Protein AF-A0A1S3YFC2-F1 (afdb_monomer_lite)

pLDDT: mean 72.38, std 19.63, range [38.94, 98.62]

Foldseek 3Di:
DDDDDPPPCPDPVVVVVVCVVCVPPDPPDPDDDDDDPPPPPPPDPPDDPPVVPDPPPPDDDDDDDDDDDPPPPPPDPPPPPPPPDPPPPPDDDDDDDDDDDDPPPPPCPPPPPDPVNVVVVVVVVVVVVVVVVVVVVVVVVVVVVVVVVVVVVVVVVVVVVVVVVVVVVVVVVVVVVVVVVVVVVVVVVVVVVVVVPDPVVVVPPDPDDDDDD

Radius of gyration: 45.12 Å; chains: 1; bounding box: 96×55×157 Å

Secondary structure (DSSP, 8-state):
-----------HHHHHHHHHH-TT-------------------PPP--GGGGS----TT-------------------------------------------------------HHHHHHHHHHHHHHHHHHHHHHHHHHHHHHHHHHHHHHHHHHHHHHHHHHHHHHHHHHHHHHHHHHHHHHHHHHHHHHHHHHS--GGGT----------

Sequence (213 aa):
MENMEMGDEVCPWLTRTWQSQFPHYVLLGPESGEEALRIKVKAKAPFSWYNMQRDDNPKSKNFKSTVTAPSGQSEEPVVVVTSAEPTSTSTATPPGPSTSADPEIPSSQAHPITAHLLSQALLSINNWMQTASSKLSILTTMKKILDTQKVLTDAVASHSQSLKELAREHKKLRMMQASKESVKVLRVDVDRLKEDQLPLDLLLDDPMPTAHP

Structure (mmCIF, N/CA/C/O backbone):
data_AF-A0A1S3YFC2-F1
#
_entry.id   AF-A0A1S3YFC2-F1
#
loop_
_atom_site.group_PDB
_atom_site.id
_atom_site.type_symbol
_atom_site.label_atom_id
_atom_site.label_alt_id
_atom_site.label_comp_id
_atom_site.label_asym_id
_atom_site.label_entity_id
_atom_site.label_seq_id
_atom_site.pdbx_PDB_ins_code
_atom_site.Cartn_x
_atom_site.Cartn_y
_atom_site.Cartn_z
_atom_site.occupancy
_atom_site.B_iso_or_equiv
_atom_site.auth_seq_id
_atom_site.auth_comp_id
_atom_site.auth_asym_id
_atom_site.auth_atom_id
_atom_site.pdbx_PDB_model_num
ATOM 1 N N . MET A 1 1 ? -22.774 14.755 -17.617 1.00 38.94 1 MET A N 1
ATOM 2 C CA . MET A 1 1 ? -21.753 14.788 -16.552 1.00 38.94 1 MET A CA 1
ATOM 3 C C . MET A 1 1 ? -22.258 15.778 -15.524 1.00 38.94 1 MET A C 1
ATOM 5 O O . MET A 1 1 ? -22.075 16.972 -15.703 1.00 38.94 1 MET A O 1
ATOM 9 N N . GLU A 1 2 ? -23.030 15.284 -14.561 1.00 49.75 2 GLU A N 1
ATOM 10 C CA . GLU A 1 2 ? -23.533 16.079 -13.439 1.00 49.75 2 GLU A CA 1
ATOM 11 C C . GLU A 1 2 ? -22.463 16.109 -12.348 1.00 49.75 2 GLU A C 1
ATOM 13 O O . GLU A 1 2 ? -21.896 15.073 -11.996 1.00 49.75 2 GLU A O 1
ATOM 18 N N . ASN A 1 3 ? -22.159 17.308 -11.861 1.00 49.09 3 ASN A N 1
ATOM 19 C CA . ASN A 1 3 ? -21.239 17.523 -10.757 1.00 49.09 3 ASN A CA 1
ATOM 20 C C . ASN A 1 3 ? -21.977 17.201 -9.456 1.00 49.09 3 ASN A C 1
ATOM 22 O O . ASN A 1 3 ? -22.974 17.839 -9.130 1.00 49.09 3 ASN A O 1
ATOM 26 N N . MET A 1 4 ? -21.494 16.193 -8.737 1.00 40.66 4 MET A N 1
ATOM 27 C CA . MET A 1 4 ? -22.044 15.775 -7.453 1.00 40.66 4 MET A CA 1
ATOM 28 C C . MET A 1 4 ? -21.344 16.588 -6.358 1.00 40.66 4 MET A C 1
ATOM 30 O O . MET A 1 4 ? -20.224 16.283 -5.951 1.00 40.66 4 MET A O 1
ATOM 34 N N . GLU A 1 5 ? -21.980 17.684 -5.959 1.00 61.94 5 GLU A N 1
ATOM 35 C CA . GLU A 1 5 ? -21.548 18.562 -4.873 1.00 61.94 5 GLU A CA 1
ATOM 36 C C . GLU A 1 5 ? -21.781 17.832 -3.537 1.00 61.94 5 GLU A C 1
ATOM 38 O O . GLU A 1 5 ? -22.920 17.624 -3.117 1.00 61.94 5 GLU A O 1
ATOM 43 N N . MET A 1 6 ? -20.709 17.350 -2.896 1.00 51.16 6 MET A N 1
ATOM 44 C CA . MET A 1 6 ? -20.784 16.808 -1.535 1.00 51.16 6 MET A CA 1
ATOM 45 C C . MET A 1 6 ? -20.906 17.981 -0.568 1.00 51.16 6 MET A C 1
ATOM 47 O O . MET A 1 6 ? -19.911 18.617 -0.232 1.00 51.16 6 MET A O 1
ATOM 51 N N . GLY A 1 7 ? -22.137 18.277 -0.156 1.00 54.44 7 GLY A N 1
ATOM 52 C CA . GLY A 1 7 ? -22.397 19.195 0.944 1.00 54.44 7 GLY A CA 1
ATOM 53 C C . GLY A 1 7 ? -21.767 18.681 2.238 1.00 54.44 7 GLY A C 1
ATOM 54 O O . GLY A 1 7 ? -21.879 17.498 2.565 1.00 54.44 7 GLY A O 1
ATOM 55 N N . ASP A 1 8 ? -21.128 19.591 2.970 1.00 49.75 8 ASP A N 1
ATOM 56 C CA . ASP A 1 8 ? -20.516 19.402 4.289 1.00 49.75 8 ASP A CA 1
ATOM 57 C C . ASP A 1 8 ? -21.565 19.142 5.396 1.00 49.75 8 ASP A C 1
ATOM 59 O O . ASP A 1 8 ? -21.582 19.792 6.443 1.00 49.75 8 ASP A O 1
ATOM 63 N N . GLU A 1 9 ? -22.465 18.176 5.203 1.00 52.31 9 GLU A N 1
ATOM 64 C CA . GLU A 1 9 ? -23.314 17.664 6.278 1.00 52.31 9 GLU A CA 1
ATOM 65 C C . GLU A 1 9 ? -22.503 16.706 7.153 1.00 52.31 9 GLU A C 1
ATOM 67 O O . GLU A 1 9 ? -22.578 15.476 7.073 1.00 52.31 9 GLU A O 1
ATOM 72 N N . VAL A 1 10 ? -21.711 17.295 8.047 1.00 54.25 10 VAL A N 1
ATOM 73 C CA . VAL A 1 10 ? -21.177 16.584 9.205 1.00 54.25 10 VAL A CA 1
ATOM 74 C C . VAL A 1 10 ? -22.365 16.084 10.028 1.00 54.25 10 VAL A C 1
ATOM 76 O O . VAL A 1 10 ? -23.076 16.852 10.673 1.00 54.25 10 VAL A O 1
ATOM 79 N N . CYS A 1 11 ? -22.582 14.771 9.977 1.00 56.75 11 CYS A N 1
ATOM 80 C CA . CYS A 1 11 ? -23.648 14.045 10.657 1.00 56.75 11 CYS A CA 1
ATOM 81 C C . CYS A 1 11 ? -23.840 14.503 12.124 1.00 56.75 11 CYS A C 1
ATOM 83 O O . CYS A 1 11 ? -22.986 14.212 12.967 1.00 56.75 11 CYS A O 1
ATOM 85 N N . PRO A 1 12 ? -24.984 15.119 12.487 1.00 62.59 12 PRO A N 1
ATOM 86 C CA . PRO A 1 12 ? -25.245 15.633 13.840 1.00 62.59 12 PRO A CA 1
ATOM 87 C C . PRO A 1 12 ? -25.220 14.577 14.958 1.00 62.59 12 PRO A C 1
ATOM 89 O O . PRO A 1 12 ? -25.156 14.906 16.142 1.00 62.59 12 PRO A O 1
ATOM 92 N N . TRP A 1 13 ? -25.282 13.288 14.612 1.00 62.81 13 TRP A N 1
ATOM 93 C CA . TRP A 1 13 ? -25.185 12.199 15.584 1.00 62.81 13 TRP A CA 1
ATOM 94 C C . TRP A 1 13 ? -23.735 11.893 16.004 1.00 62.81 13 TRP A C 1
ATOM 96 O O . TRP A 1 13 ? -23.524 11.386 17.106 1.00 62.81 13 TRP A O 1
ATOM 106 N N . LEU A 1 14 ? -22.739 12.246 15.182 1.00 53.59 14 LEU A N 1
ATOM 107 C CA . LEU A 1 14 ? -21.314 12.020 15.463 1.00 53.59 14 LEU A CA 1
ATOM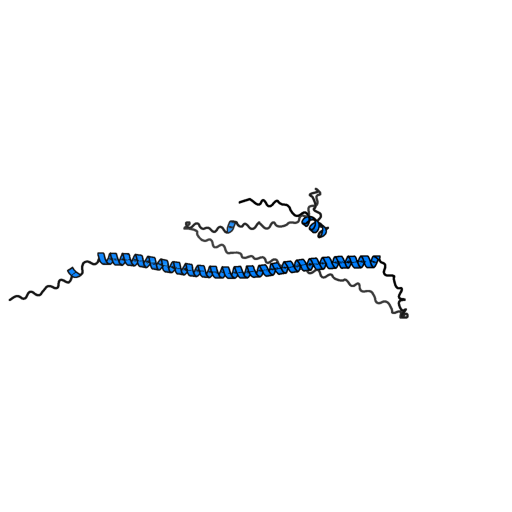 108 C C . LEU A 1 14 ? -20.751 12.998 16.505 1.00 53.59 14 LEU A C 1
ATOM 110 O O . LEU A 1 14 ? -19.872 12.632 17.283 1.00 53.59 14 LEU A O 1
ATOM 114 N N . THR A 1 15 ? -21.285 14.217 16.591 1.00 55.41 15 THR A N 1
ATOM 115 C CA . THR A 1 15 ? -20.911 15.184 17.638 1.00 55.41 15 THR A CA 1
ATOM 116 C C . THR A 1 15 ? -21.481 14.810 19.005 1.00 55.41 15 THR A C 1
ATOM 118 O O . THR A 1 15 ? -20.835 15.043 20.028 1.00 55.41 15 THR A O 1
ATOM 121 N N . ARG A 1 16 ? -22.653 14.162 19.050 1.00 58.09 16 ARG A N 1
ATOM 122 C CA . ARG A 1 16 ? -23.311 13.796 20.315 1.00 58.09 16 ARG A CA 1
ATOM 123 C C . ARG A 1 16 ? -22.644 12.605 21.021 1.00 58.09 16 ARG A C 1
ATOM 125 O O . ARG A 1 16 ? -22.657 12.549 22.247 1.00 58.09 16 ARG A O 1
ATOM 132 N N . THR A 1 17 ? -22.021 11.679 20.287 1.00 51.31 17 THR A N 1
ATOM 133 C CA . THR A 1 17 ? -21.286 10.546 20.886 1.00 51.31 17 THR A CA 1
ATOM 134 C C . THR A 1 17 ? -19.915 10.953 21.422 1.00 51.31 17 THR A C 1
ATOM 136 O O . THR A 1 17 ? -19.513 10.477 22.483 1.00 51.31 17 THR A O 1
ATOM 139 N N . TRP A 1 18 ? -19.236 11.896 20.765 1.00 54.47 18 TRP A N 1
ATOM 140 C CA . TRP A 1 18 ? -17.946 12.418 21.225 1.00 54.47 18 TRP A CA 1
ATOM 141 C C . TRP A 1 18 ? -18.036 13.158 22.566 1.00 54.47 18 TRP A C 1
ATOM 143 O O . TRP A 1 18 ? -17.183 12.974 23.433 1.00 54.47 18 TRP A O 1
ATOM 153 N N . GLN A 1 19 ? -19.098 13.938 22.778 1.00 54.59 19 GLN A N 1
ATOM 154 C CA . GLN A 1 19 ? -19.272 14.738 23.997 1.00 54.59 19 GLN A CA 1
ATOM 155 C C . GLN A 1 19 ? -19.551 13.884 25.248 1.00 54.59 19 GLN A C 1
ATOM 157 O O . GLN A 1 19 ? -19.198 14.274 26.357 1.00 54.59 19 GLN A O 1
ATOM 162 N N . SER A 1 20 ? -20.127 12.688 25.077 1.00 60.50 20 SER A N 1
ATOM 163 C CA . SER A 1 20 ? -20.404 11.769 26.188 1.00 60.50 20 SER A CA 1
ATOM 164 C C . SER A 1 20 ? -19.188 10.940 26.613 1.00 60.50 20 SER A C 1
ATOM 166 O O . SER A 1 20 ? -19.181 10.411 27.723 1.00 60.50 20 SER A O 1
ATOM 168 N N . GLN A 1 21 ? -18.178 10.793 25.749 1.00 54.75 21 GLN A N 1
ATOM 169 C CA . GLN A 1 21 ? -17.009 9.947 26.015 1.00 54.75 21 GLN A CA 1
ATOM 170 C C . GLN A 1 21 ? -15.862 10.705 26.708 1.00 54.75 21 GLN A C 1
ATOM 172 O O . GLN A 1 21 ? -14.953 10.081 27.252 1.00 54.75 21 GLN A O 1
ATOM 177 N N . PHE A 1 22 ? -15.930 12.041 26.746 1.00 51.75 22 PHE A N 1
ATOM 178 C CA . PHE A 1 22 ? -14.877 12.915 27.266 1.00 51.75 22 PHE A CA 1
ATOM 179 C C . PHE A 1 22 ? -15.436 14.100 28.087 1.00 51.75 22 PHE A C 1
ATOM 181 O O . PHE A 1 22 ? -15.260 15.252 27.692 1.00 51.75 22 PHE A O 1
ATOM 188 N N . PRO A 1 23 ? -16.066 13.874 29.259 1.00 55.25 23 PRO A N 1
ATOM 189 C CA . PRO A 1 23 ? -16.673 14.950 30.058 1.00 55.25 23 PRO A CA 1
ATOM 190 C C . PRO A 1 23 ? -15.671 15.985 30.615 1.00 55.25 23 PRO A C 1
ATOM 192 O O . PRO A 1 23 ? -16.089 17.005 31.151 1.00 55.25 23 PRO A O 1
ATOM 195 N N . HIS A 1 24 ? -14.359 15.754 30.474 1.00 47.28 24 HIS A N 1
ATOM 196 C CA . HIS A 1 24 ? -13.305 16.675 30.920 1.00 47.28 24 HIS A CA 1
ATOM 197 C C . HIS A 1 24 ? -12.691 17.544 29.817 1.00 47.28 24 HIS A C 1
ATOM 199 O O . HIS A 1 24 ? -11.906 18.435 30.130 1.00 47.28 24 HIS A O 1
ATOM 205 N N . TYR A 1 25 ? -13.061 17.353 28.550 1.00 45.41 25 TYR A N 1
ATOM 206 C CA . TYR A 1 25 ? -12.695 18.304 27.502 1.00 45.41 25 TYR A CA 1
ATOM 207 C C . TYR A 1 25 ? -13.805 19.344 27.383 1.00 45.41 25 TYR A C 1
ATOM 209 O O . TYR A 1 25 ? -14.594 19.361 26.441 1.00 45.41 25 TYR A O 1
ATOM 217 N N . VAL A 1 26 ? -13.873 20.213 28.393 1.00 51.06 26 VAL A N 1
ATOM 218 C CA . VAL A 1 26 ? -14.535 21.506 28.248 1.00 51.06 26 VAL A CA 1
ATOM 219 C C . VAL A 1 26 ? -13.799 22.221 27.120 1.00 51.06 26 VAL A C 1
ATOM 221 O O . VAL A 1 26 ? -12.594 22.458 27.214 1.00 51.06 26 VAL A O 1
ATOM 224 N N . LEU A 1 27 ? -14.514 22.522 26.033 1.00 49.78 27 LEU A N 1
ATOM 225 C CA . LEU A 1 27 ? -14.087 23.516 25.057 1.00 49.78 27 LEU A CA 1
ATOM 226 C C . LEU A 1 27 ? -13.930 24.829 25.836 1.00 49.78 27 LEU A C 1
ATOM 228 O O . LEU A 1 27 ? -14.902 25.544 26.069 1.00 49.78 27 LEU A O 1
ATOM 232 N N . LEU A 1 28 ? -12.719 25.093 26.325 1.00 44.19 28 LEU A N 1
ATOM 233 C CA . LEU A 1 28 ? -12.343 26.382 26.878 1.00 44.19 28 LEU A CA 1
ATOM 234 C C . LEU A 1 28 ? -12.387 27.364 25.710 1.00 44.19 28 LEU A C 1
ATOM 236 O O . LEU A 1 28 ? -11.458 27.452 24.907 1.00 44.19 28 LEU A O 1
ATOM 240 N N . GLY A 1 29 ? -13.522 28.052 25.588 1.00 45.62 29 GLY A N 1
ATOM 241 C CA . GLY A 1 29 ? -13.580 29.302 24.853 1.00 45.62 29 GLY A CA 1
ATOM 242 C C . GLY A 1 29 ? -12.508 30.248 25.405 1.00 45.62 29 GLY A C 1
ATOM 243 O O . GLY A 1 29 ? -12.160 30.146 26.585 1.00 45.62 29 GLY A O 1
ATOM 244 N N . PRO A 1 30 ? -11.943 31.132 24.572 1.00 43.59 30 PRO A N 1
ATOM 245 C CA . PRO A 1 30 ? -10.932 32.083 25.005 1.00 43.59 30 PRO A CA 1
ATOM 246 C C . PRO A 1 30 ? -11.578 33.139 25.911 1.00 43.59 30 PRO A C 1
ATOM 248 O O . PRO A 1 30 ? -11.890 34.239 25.470 1.00 43.59 30 PRO A O 1
ATOM 251 N N . GLU A 1 31 ? -11.794 32.802 27.179 1.00 44.78 31 GLU A N 1
ATOM 252 C CA . GLU A 1 31 ? -11.993 33.796 28.221 1.00 44.78 31 GLU A CA 1
ATOM 253 C C . GLU A 1 31 ? -10.625 34.221 28.743 1.00 44.78 31 GLU A C 1
ATOM 255 O O . GLU A 1 31 ? -9.820 33.438 29.250 1.00 44.78 31 GLU A O 1
ATOM 260 N N . SER A 1 32 ? -10.362 35.501 28.524 1.00 57.00 32 SER A N 1
ATOM 261 C CA . SER A 1 32 ? -9.244 36.269 29.034 1.00 57.00 32 SER A CA 1
ATOM 262 C C . SER A 1 32 ? -9.123 36.127 30.552 1.00 57.00 32 SER A C 1
ATOM 264 O O . SER A 1 32 ? -9.931 36.675 31.299 1.00 57.00 32 SER A O 1
ATOM 266 N N . GLY A 1 33 ? -8.079 35.442 31.001 1.00 50.66 33 GLY A N 1
ATOM 267 C CA . GLY A 1 33 ? -7.675 35.400 32.400 1.00 50.66 33 GLY A CA 1
ATOM 268 C C . GLY A 1 33 ? -6.255 34.869 32.490 1.00 50.66 33 GLY A C 1
ATOM 269 O O . GLY A 1 33 ? -6.014 33.684 32.289 1.00 50.66 33 GLY A O 1
ATOM 270 N N . GLU A 1 34 ? -5.312 35.782 32.693 1.00 55.28 34 GLU A N 1
ATOM 271 C CA . GLU A 1 34 ? -3.879 35.534 32.780 1.00 55.28 34 GLU A CA 1
ATOM 272 C C . GLU A 1 34 ? -3.529 34.531 33.887 1.00 55.28 34 GLU A C 1
ATOM 274 O O . GLU A 1 34 ? -3.589 34.859 35.063 1.00 55.28 34 GLU A O 1
ATOM 279 N N . GLU A 1 35 ? -3.048 33.347 33.511 1.00 53.31 35 GLU A N 1
ATOM 280 C CA . GLU A 1 35 ? -1.928 32.705 34.205 1.00 53.31 35 GLU A CA 1
ATOM 281 C C . GLU A 1 35 ? -1.207 31.769 33.226 1.00 53.31 35 GLU A C 1
ATOM 283 O O . GLU A 1 35 ? -1.617 30.650 32.914 1.00 53.31 35 GLU A O 1
ATOM 288 N N . ALA A 1 36 ? -0.138 32.305 32.638 1.00 49.88 36 ALA A N 1
ATOM 289 C CA . ALA A 1 36 ? 0.608 31.688 31.556 1.00 49.88 36 ALA A CA 1
ATOM 290 C C . ALA A 1 36 ? 1.418 30.477 32.049 1.00 49.88 36 ALA A C 1
ATOM 292 O O . ALA A 1 36 ? 2.576 30.606 32.457 1.00 49.88 36 ALA A O 1
ATOM 293 N N . LEU A 1 37 ? 0.855 29.272 31.926 1.00 52.28 37 LEU A N 1
ATOM 294 C CA . LEU A 1 37 ? 1.649 28.045 31.922 1.00 52.28 37 LEU A CA 1
ATOM 295 C C . LEU A 1 37 ? 2.570 28.071 30.699 1.00 52.28 37 LEU A C 1
ATOM 297 O O . LEU A 1 37 ? 2.179 27.802 29.563 1.00 52.28 37 LEU A O 1
ATOM 301 N N . ARG A 1 38 ? 3.826 28.442 30.946 1.00 46.53 38 ARG A N 1
ATOM 302 C CA . ARG A 1 38 ? 4.892 28.587 29.954 1.00 46.53 38 ARG A CA 1
ATOM 303 C C . ARG A 1 38 ? 5.376 27.209 29.485 1.00 46.53 38 ARG A C 1
ATOM 305 O O . ARG A 1 38 ? 6.515 26.821 29.734 1.00 46.53 38 ARG A O 1
ATOM 312 N N . ILE A 1 39 ? 4.517 26.455 28.800 1.00 51.06 39 ILE A N 1
ATOM 313 C CA . ILE A 1 39 ? 4.900 25.207 28.138 1.00 51.06 39 ILE A CA 1
ATOM 314 C C . ILE A 1 39 ? 5.745 25.588 26.919 1.00 51.06 39 ILE A C 1
ATOM 316 O O . ILE A 1 39 ? 5.246 25.945 25.854 1.00 51.06 39 ILE A O 1
ATOM 320 N N . LYS A 1 40 ? 7.068 25.551 27.098 1.00 57.28 40 LYS A N 1
ATOM 321 C CA . LYS A 1 40 ? 8.069 25.733 26.042 1.00 57.28 40 LYS A CA 1
ATOM 322 C C . LYS A 1 40 ? 8.053 24.507 25.118 1.00 57.28 40 LYS A C 1
ATOM 324 O O . LYS A 1 40 ? 8.953 23.672 25.155 1.00 57.28 40 LYS A O 1
ATOM 329 N N . VAL A 1 41 ? 7.026 24.378 24.280 1.00 55.75 41 VAL A N 1
ATOM 330 C CA . VAL A 1 41 ? 7.054 23.418 23.173 1.00 55.75 41 VAL A CA 1
ATOM 331 C C . VAL A 1 41 ? 8.046 23.965 22.150 1.00 55.75 41 VAL A C 1
ATOM 333 O O . VAL A 1 41 ? 7.791 24.974 21.495 1.00 55.75 41 VAL A O 1
ATOM 336 N N . LYS A 1 42 ? 9.227 23.344 22.047 1.00 65.38 42 LYS A N 1
ATOM 337 C CA . LYS A 1 42 ? 10.172 23.630 20.961 1.00 65.38 42 LYS A CA 1
ATOM 338 C C . LYS A 1 42 ? 9.457 23.283 19.657 1.00 65.38 42 LYS A C 1
ATOM 340 O O . LYS A 1 42 ? 9.235 22.106 19.380 1.00 65.38 42 LYS A O 1
ATOM 345 N N . ALA A 1 43 ? 9.078 24.299 18.886 1.00 61.72 43 ALA A N 1
ATOM 346 C CA . ALA A 1 43 ? 8.520 24.113 17.558 1.00 61.72 43 ALA A CA 1
ATOM 347 C C . ALA A 1 43 ? 9.521 23.299 16.727 1.00 61.72 43 ALA A C 1
ATOM 349 O O . ALA A 1 43 ? 10.609 23.772 16.391 1.00 61.72 43 ALA A O 1
ATOM 350 N N . LYS A 1 44 ? 9.183 22.037 16.459 1.00 69.00 44 LYS A N 1
ATOM 351 C CA . LYS A 1 44 ? 9.906 21.221 15.490 1.00 69.00 44 LYS A CA 1
ATOM 352 C C . LYS A 1 44 ? 9.603 21.849 14.133 1.00 69.00 44 LYS A C 1
ATOM 354 O O . LYS A 1 44 ? 8.434 21.993 13.782 1.00 69.00 44 LYS A O 1
ATOM 359 N N . ALA A 1 45 ? 10.641 22.297 13.430 1.00 74.62 45 ALA A N 1
ATOM 360 C CA . ALA A 1 45 ? 10.474 22.932 12.131 1.00 74.62 45 ALA A CA 1
ATOM 361 C C . ALA A 1 45 ? 9.634 22.017 11.217 1.00 74.62 45 ALA A C 1
ATOM 363 O O . ALA A 1 45 ? 9.897 20.809 11.183 1.00 74.62 45 ALA A O 1
ATOM 364 N N . PRO A 1 46 ? 8.617 22.554 10.519 1.00 69.88 46 PRO A N 1
ATOM 365 C CA . PRO A 1 46 ? 7.809 21.764 9.606 1.00 69.88 46 PRO A CA 1
ATOM 366 C C . PRO A 1 46 ? 8.718 21.108 8.567 1.00 69.88 46 PRO A C 1
ATOM 368 O O . PRO A 1 46 ? 9.617 21.739 8.008 1.00 69.88 46 PRO A O 1
ATOM 371 N N . PHE A 1 47 ? 8.500 19.814 8.351 1.00 59.72 47 PHE A N 1
ATOM 372 C CA . PHE A 1 47 ? 9.221 19.023 7.365 1.00 59.72 47 PHE A CA 1
ATOM 373 C C . PHE A 1 47 ? 8.961 19.622 5.973 1.00 59.72 47 PHE A C 1
ATOM 375 O O . PHE A 1 47 ? 7.872 19.477 5.418 1.00 59.72 47 PHE A O 1
ATOM 382 N N . SER A 1 48 ? 9.934 20.362 5.433 1.00 61.91 48 SER A N 1
ATOM 383 C CA . SER A 1 48 ? 9.831 20.970 4.106 1.00 61.91 48 SER A CA 1
ATOM 384 C C . SER A 1 48 ? 10.025 19.900 3.034 1.00 61.91 48 SER A C 1
ATOM 386 O O . SER A 1 48 ? 11.131 19.403 2.824 1.00 61.91 48 SER A O 1
ATOM 388 N N . TRP A 1 49 ? 8.942 19.566 2.333 1.00 64.88 49 TRP A N 1
ATOM 389 C CA . TRP A 1 49 ? 8.936 18.662 1.177 1.00 64.88 49 TRP A CA 1
ATOM 390 C C . TRP A 1 49 ? 9.693 19.213 -0.046 1.00 64.88 49 TRP A C 1
ATOM 392 O O . TRP A 1 49 ? 9.926 18.485 -1.008 1.00 64.88 49 TRP A O 1
ATOM 402 N N . TYR A 1 50 ? 10.120 20.479 -0.016 1.00 56.59 50 TYR A N 1
ATOM 403 C CA . TYR A 1 50 ? 10.675 21.166 -1.185 1.00 56.59 50 TYR A CA 1
ATOM 404 C C . TYR A 1 50 ? 12.129 20.786 -1.531 1.00 56.59 50 TYR A C 1
ATOM 406 O O . TYR A 1 50 ? 12.622 21.161 -2.588 1.00 56.59 50 TYR A O 1
ATOM 414 N N . ASN A 1 51 ? 12.816 19.997 -0.696 1.00 58.47 51 ASN A N 1
ATOM 415 C CA . ASN A 1 51 ? 14.209 19.585 -0.935 1.00 58.47 51 ASN A CA 1
ATOM 416 C C . ASN A 1 51 ? 14.372 18.290 -1.758 1.00 58.47 51 ASN A C 1
ATOM 418 O O . ASN A 1 51 ? 15.496 17.839 -1.962 1.00 58.47 51 ASN A O 1
ATOM 422 N N . MET A 1 52 ? 13.289 17.667 -2.242 1.00 56.19 52 MET A N 1
ATOM 423 C CA . MET A 1 52 ? 13.397 16.503 -3.143 1.00 56.19 52 MET A CA 1
ATOM 424 C C . MET A 1 52 ? 13.469 16.868 -4.629 1.00 56.19 52 MET A C 1
ATOM 426 O O . MET A 1 52 ? 13.647 15.977 -5.464 1.00 56.19 52 MET A O 1
ATOM 430 N N . GLN A 1 53 ? 13.382 18.154 -4.975 1.00 58.97 53 GLN A N 1
ATOM 431 C CA . GLN A 1 53 ? 13.599 18.612 -6.341 1.00 58.97 53 GLN A CA 1
ATOM 432 C C . GLN A 1 53 ? 15.105 18.622 -6.621 1.00 58.97 53 GLN A C 1
ATOM 434 O O . GLN A 1 53 ? 15.789 19.625 -6.457 1.00 58.97 53 GLN A O 1
ATOM 439 N N . ARG A 1 54 ? 15.624 17.434 -6.954 1.00 49.41 54 ARG A N 1
ATOM 440 C CA . ARG A 1 54 ? 17.001 17.223 -7.399 1.00 49.41 54 ARG A CA 1
ATOM 441 C C . ARG A 1 54 ? 17.348 18.213 -8.505 1.00 49.41 54 ARG A C 1
ATOM 443 O O . ARG A 1 54 ? 16.573 18.398 -9.441 1.00 49.41 54 ARG A O 1
ATOM 450 N N . ASP A 1 55 ? 18.551 18.759 -8.388 1.00 54.19 55 ASP A N 1
ATOM 451 C CA . ASP A 1 55 ? 19.284 19.497 -9.409 1.00 54.19 55 ASP A CA 1
ATOM 452 C C . ASP A 1 55 ? 19.458 18.667 -10.695 1.00 54.19 55 ASP A C 1
ATOM 454 O O . ASP A 1 55 ? 20.527 18.129 -10.973 1.00 54.19 55 ASP A O 1
ATOM 458 N N . ASP A 1 56 ? 18.417 18.578 -11.520 1.00 55.28 56 ASP A N 1
ATOM 459 C CA . ASP A 1 56 ? 18.522 18.152 -12.919 1.00 55.28 56 ASP A CA 1
ATOM 460 C C . ASP A 1 56 ? 18.864 19.365 -13.805 1.00 55.28 56 ASP A C 1
ATOM 462 O O . ASP A 1 56 ? 18.158 19.710 -14.753 1.00 55.28 56 ASP A O 1
ATOM 466 N N . ASN A 1 57 ? 19.977 20.042 -13.495 1.00 60.16 57 ASN A N 1
ATOM 467 C CA . ASN A 1 57 ? 20.588 21.013 -14.403 1.00 60.16 57 ASN A CA 1
ATOM 468 C C . ASN A 1 57 ? 21.921 20.463 -14.951 1.00 60.16 57 ASN A C 1
ATOM 470 O O . ASN A 1 57 ? 22.948 20.536 -14.274 1.00 60.16 57 ASN A O 1
ATOM 474 N N . PRO A 1 58 ? 21.966 19.940 -16.190 1.00 61.47 58 PRO A N 1
ATOM 475 C CA . PRO A 1 58 ? 23.142 19.250 -16.725 1.00 61.47 58 PRO A CA 1
ATOM 476 C C . PRO A 1 58 ? 24.282 20.176 -17.209 1.00 61.47 58 PRO A C 1
ATOM 478 O O . PRO A 1 58 ? 25.062 19.774 -18.074 1.00 61.47 58 PRO A O 1
ATOM 481 N N . LYS A 1 59 ? 24.417 21.419 -16.712 1.00 56.41 59 LYS A N 1
ATOM 482 C CA . LYS A 1 59 ? 25.325 22.413 -17.331 1.00 56.41 59 LYS A CA 1
ATOM 483 C C . LYS A 1 59 ? 26.273 23.220 -16.438 1.00 56.41 59 LYS A C 1
ATOM 485 O O . LYS A 1 59 ? 26.867 24.169 -16.941 1.00 56.41 59 LYS A O 1
ATOM 490 N N . SER A 1 60 ? 26.543 22.834 -15.192 1.00 56.22 60 SER A N 1
ATOM 491 C CA . SER A 1 60 ? 27.646 23.448 -14.428 1.00 56.22 60 SER A CA 1
ATOM 492 C C . SER A 1 60 ? 28.874 22.534 -14.370 1.00 56.22 60 SER A C 1
ATOM 494 O O . SER A 1 60 ? 29.059 21.757 -13.435 1.00 56.22 60 SER A O 1
ATOM 496 N N . LYS A 1 61 ? 29.750 22.640 -15.378 1.00 66.25 61 LYS A N 1
ATOM 497 C CA . LYS A 1 61 ? 31.154 22.235 -15.220 1.00 66.25 61 LYS A CA 1
ATOM 498 C C . LYS A 1 61 ? 31.801 23.250 -14.274 1.00 66.25 61 LYS A C 1
ATOM 500 O O . LYS A 1 61 ? 31.656 24.445 -14.507 1.00 66.25 61 LYS A O 1
ATOM 505 N N . ASN A 1 62 ? 32.516 22.761 -13.260 1.00 62.72 62 ASN A N 1
ATOM 506 C CA . ASN A 1 62 ? 33.221 23.499 -12.198 1.00 62.72 62 ASN A CA 1
ATOM 507 C C . ASN A 1 62 ? 32.427 23.688 -10.894 1.00 62.72 62 ASN A C 1
ATOM 509 O O . ASN A 1 62 ? 32.188 24.811 -10.464 1.00 62.72 62 ASN A O 1
ATOM 513 N N . PHE A 1 63 ? 32.107 22.592 -10.201 1.00 53.69 63 PHE A N 1
ATOM 514 C CA . PHE A 1 63 ? 31.930 22.650 -8.749 1.00 53.69 63 PHE A CA 1
ATOM 515 C C . PHE A 1 63 ? 32.984 21.783 -8.066 1.00 53.69 63 PHE A C 1
ATOM 517 O O . PHE A 1 63 ? 33.035 20.566 -8.223 1.00 53.69 63 PHE A O 1
ATOM 524 N N . LYS A 1 64 ? 33.867 22.460 -7.335 1.00 61.44 64 LYS A N 1
ATOM 525 C CA . LYS A 1 64 ? 34.851 21.873 -6.433 1.00 61.44 64 LYS A CA 1
ATOM 526 C C . LYS A 1 64 ? 34.065 21.311 -5.248 1.00 61.44 64 LYS A C 1
ATOM 528 O O . LYS A 1 64 ? 33.493 22.078 -4.480 1.00 61.44 64 LYS A O 1
ATOM 533 N N . SER A 1 65 ? 33.962 19.988 -5.156 1.00 51.31 65 SER A N 1
ATOM 534 C CA . SER A 1 65 ? 33.227 19.304 -4.091 1.00 51.31 65 SER A CA 1
ATOM 535 C C . SER A 1 65 ? 33.848 19.607 -2.728 1.00 51.31 65 SER A C 1
ATOM 537 O O . SER A 1 65 ? 34.880 19.046 -2.365 1.00 51.31 65 SER A O 1
ATOM 539 N N . THR A 1 66 ? 33.207 20.481 -1.956 1.00 59.00 66 THR A N 1
ATOM 540 C CA . THR A 1 66 ? 33.393 20.514 -0.506 1.00 59.00 66 THR A CA 1
ATOM 541 C C . THR A 1 66 ? 32.686 19.290 0.062 1.00 59.00 66 THR A C 1
ATOM 543 O O . THR A 1 66 ? 31.465 19.173 -0.008 1.00 59.00 66 THR A O 1
ATOM 546 N N . VAL A 1 67 ? 33.470 18.346 0.576 1.00 48.25 67 VAL A N 1
ATOM 547 C CA . VAL A 1 67 ? 32.979 17.172 1.298 1.00 48.25 67 VAL A CA 1
ATOM 548 C C . VAL A 1 67 ? 32.415 17.650 2.634 1.00 48.25 67 VAL A C 1
ATOM 550 O O . VAL A 1 67 ? 33.160 17.907 3.576 1.00 48.25 67 VAL A O 1
ATOM 553 N N . THR A 1 68 ? 31.096 17.794 2.717 1.00 52.53 68 THR A N 1
ATOM 554 C CA . THR A 1 68 ? 30.400 17.931 3.998 1.00 52.53 68 THR A CA 1
ATOM 555 C C . THR A 1 68 ? 30.024 16.534 4.474 1.00 52.53 68 THR A C 1
ATOM 557 O O . THR A 1 68 ? 29.207 15.851 3.859 1.00 52.53 68 THR A O 1
ATOM 560 N N . ALA A 1 69 ? 30.674 16.092 5.550 1.00 49.16 69 ALA A N 1
ATOM 561 C CA . ALA A 1 69 ? 30.383 14.827 6.207 1.00 49.16 69 ALA A CA 1
ATOM 562 C C . ALA A 1 69 ? 28.932 14.813 6.734 1.00 49.16 69 ALA A C 1
ATOM 564 O O . ALA A 1 69 ? 28.502 15.799 7.341 1.00 49.16 69 ALA A O 1
ATOM 565 N N . PRO A 1 70 ? 28.172 13.719 6.550 1.00 47.84 70 PRO A N 1
ATOM 566 C CA . PRO A 1 70 ? 26.864 13.583 7.164 1.00 47.84 70 PRO A CA 1
ATOM 567 C C . PRO A 1 70 ? 27.068 13.278 8.651 1.00 47.84 70 PRO A C 1
ATOM 569 O O . PRO A 1 70 ? 27.394 12.154 9.028 1.00 47.84 70 PRO A O 1
ATOM 572 N N . SER A 1 71 ? 26.897 14.290 9.503 1.00 46.56 71 SER A N 1
ATOM 573 C CA . SER A 1 71 ? 26.766 14.084 10.946 1.00 46.56 71 SER A CA 1
ATOM 574 C C . SER A 1 71 ? 25.419 13.411 11.208 1.00 46.56 71 SER A C 1
ATOM 576 O O . SER A 1 71 ? 24.383 14.060 11.355 1.00 46.56 71 SER A O 1
ATOM 578 N N . GLY A 1 72 ? 25.424 12.080 11.158 1.00 46.25 72 GLY A N 1
ATOM 579 C CA . GLY A 1 72 ? 24.309 11.233 11.550 1.00 46.25 72 GLY A CA 1
ATOM 580 C C . GLY A 1 72 ? 24.169 11.236 13.064 1.00 46.25 72 GLY A C 1
ATOM 581 O O . GLY A 1 72 ? 24.646 10.324 13.729 1.00 46.25 72 GLY A O 1
ATOM 582 N N . GLN A 1 73 ? 23.508 12.255 13.608 1.00 48.94 73 GLN A N 1
ATOM 583 C CA . GLN A 1 73 ? 23.052 12.247 14.993 1.00 48.94 73 GLN A CA 1
ATOM 584 C C . GLN A 1 73 ? 21.567 11.873 15.011 1.00 48.94 73 GLN A C 1
ATOM 586 O O . GLN A 1 73 ? 20.678 12.721 15.047 1.00 48.94 73 GLN A O 1
ATOM 591 N N . SER A 1 74 ? 21.314 10.567 14.923 1.00 55.22 74 SER A N 1
ATOM 592 C CA . SER A 1 74 ? 20.031 9.971 15.287 1.00 55.22 74 SER A CA 1
ATOM 593 C C . SER A 1 74 ? 19.946 9.966 16.809 1.00 55.22 74 SER A C 1
ATOM 595 O O . SER A 1 74 ? 20.474 9.074 17.466 1.00 55.22 74 SER A O 1
ATOM 597 N N . GLU A 1 75 ? 19.328 10.999 17.369 1.00 45.94 75 GLU A N 1
ATOM 598 C CA . GLU A 1 75 ? 18.961 11.042 18.779 1.00 45.94 75 GLU A CA 1
ATOM 599 C C . GLU A 1 75 ? 17.706 10.176 18.953 1.00 45.94 75 GLU A C 1
ATOM 601 O O . GLU A 1 75 ? 16.584 10.585 18.652 1.00 45.94 75 GLU A O 1
ATOM 606 N N . GLU A 1 76 ? 17.930 8.922 19.334 1.00 45.28 76 GLU A N 1
ATOM 607 C CA . GLU A 1 76 ? 16.893 7.965 19.696 1.00 45.28 76 GLU A CA 1
ATOM 608 C C . GLU A 1 76 ? 16.208 8.476 20.977 1.00 45.28 76 GLU A C 1
ATOM 610 O O . GLU A 1 76 ? 16.877 8.641 22.002 1.00 45.28 76 GLU A O 1
ATOM 615 N N . PRO A 1 77 ? 14.902 8.805 20.962 1.00 54.62 77 PRO A N 1
ATOM 616 C CA . PRO A 1 77 ? 14.224 9.208 22.180 1.00 54.62 77 PRO A CA 1
ATOM 617 C C . PRO A 1 77 ? 14.076 7.972 23.066 1.00 54.62 77 PRO A C 1
ATOM 619 O O . PRO A 1 77 ? 13.189 7.144 22.863 1.00 54.62 77 PRO A O 1
ATOM 622 N N . VAL A 1 78 ? 14.948 7.855 24.065 1.00 58.34 78 VAL A N 1
ATOM 623 C CA . VAL A 1 78 ? 14.768 6.936 25.188 1.00 58.34 78 VAL A CA 1
ATOM 624 C C . VAL A 1 78 ? 13.513 7.387 25.935 1.00 58.34 78 VAL A C 1
ATOM 626 O O . VAL A 1 78 ? 13.553 8.265 26.796 1.00 58.34 78 VAL A O 1
ATOM 629 N N . VAL A 1 79 ? 12.365 6.817 25.571 1.00 57.88 79 VAL A N 1
ATOM 630 C CA . VAL A 1 79 ? 11.139 6.937 26.358 1.00 57.88 79 VAL A CA 1
ATOM 631 C C . VAL A 1 79 ? 11.348 6.076 27.597 1.00 57.88 79 VAL A C 1
ATOM 633 O O . VAL A 1 79 ? 11.073 4.878 27.602 1.00 57.88 79 VAL A O 1
ATOM 636 N N . VAL A 1 80 ? 11.883 6.688 28.652 1.00 53.09 80 VAL A N 1
ATOM 637 C CA . VAL A 1 80 ? 11.853 6.114 29.996 1.00 53.09 80 VAL A CA 1
ATOM 638 C C . VAL A 1 80 ? 10.387 6.078 30.421 1.00 53.09 80 VAL A C 1
ATOM 640 O O . VAL A 1 80 ? 9.844 7.054 30.930 1.00 53.09 80 VAL A O 1
ATOM 643 N N . VAL A 1 81 ? 9.719 4.955 30.161 1.00 55.12 81 VAL A N 1
ATOM 644 C CA . VAL A 1 81 ? 8.430 4.637 30.777 1.00 55.12 81 VAL A CA 1
ATOM 645 C C . VAL A 1 81 ? 8.730 4.239 32.218 1.00 55.12 81 VAL A C 1
ATOM 647 O O . VAL A 1 81 ? 8.958 3.072 32.529 1.00 55.12 81 VAL A O 1
ATOM 650 N N . THR A 1 82 ? 8.777 5.222 33.113 1.00 42.41 82 THR A N 1
ATOM 651 C CA . THR A 1 82 ? 8.665 4.980 34.549 1.00 42.41 82 THR A CA 1
ATOM 652 C C . THR A 1 82 ? 7.248 4.484 34.819 1.00 42.41 82 THR A C 1
ATOM 654 O O . THR A 1 82 ? 6.301 5.259 34.933 1.00 42.41 82 THR A O 1
ATOM 657 N N . SER A 1 83 ? 7.095 3.161 34.873 1.00 48.66 83 SER A N 1
ATOM 658 C CA . SER A 1 83 ? 5.909 2.514 35.423 1.00 48.66 83 SER A CA 1
ATOM 659 C C . SER A 1 83 ? 5.778 2.961 36.875 1.00 48.66 83 SER A C 1
ATOM 661 O O . SER A 1 83 ? 6.550 2.527 37.729 1.00 48.66 83 SER A O 1
ATOM 663 N N . ALA A 1 84 ? 4.843 3.869 37.145 1.00 45.31 84 ALA A N 1
ATOM 664 C CA . ALA A 1 84 ? 4.441 4.199 38.501 1.00 45.31 84 ALA A CA 1
ATOM 665 C C . ALA A 1 84 ? 3.737 2.967 39.084 1.00 45.31 84 ALA A C 1
ATOM 667 O O . ALA A 1 84 ? 2.535 2.773 38.917 1.00 45.31 84 ALA A O 1
ATOM 668 N N . GLU A 1 85 ? 4.528 2.095 39.700 1.00 55.56 85 GLU A N 1
ATOM 669 C CA . GLU A 1 85 ? 4.052 1.049 40.589 1.00 55.56 85 GLU A CA 1
ATOM 670 C C . GLU A 1 85 ? 3.256 1.728 41.715 1.00 55.56 85 GLU A C 1
ATOM 672 O O . GLU A 1 85 ? 3.787 2.621 42.384 1.00 55.56 85 GLU A O 1
ATOM 677 N N . PRO A 1 86 ? 1.972 1.391 41.919 1.00 55.91 86 PRO A N 1
ATOM 678 C CA . PRO A 1 86 ? 1.249 1.882 43.075 1.00 55.91 86 PRO A CA 1
ATOM 679 C C . PRO A 1 86 ? 1.823 1.181 44.307 1.00 55.91 86 PRO A C 1
ATOM 681 O O . PRO A 1 86 ? 1.433 0.060 44.637 1.00 55.91 86 PRO A O 1
ATOM 684 N N . THR A 1 87 ? 2.763 1.848 44.982 1.00 53.94 87 THR A N 1
ATOM 685 C CA . THR A 1 87 ? 3.241 1.477 46.314 1.00 53.94 87 THR A CA 1
ATOM 686 C C . THR A 1 87 ? 2.036 1.379 47.243 1.00 53.94 87 THR A C 1
ATOM 688 O O . THR A 1 87 ? 1.526 2.376 47.754 1.00 53.94 87 THR A O 1
ATOM 691 N N . SER A 1 88 ? 1.553 0.155 47.437 1.00 59.03 88 SER A N 1
ATOM 692 C CA . SER A 1 88 ? 0.559 -0.165 48.450 1.00 59.03 88 SER A CA 1
ATOM 693 C C . SER A 1 88 ? 1.281 -0.159 49.787 1.00 59.03 88 SER A C 1
ATOM 695 O O . SER A 1 88 ? 1.827 -1.171 50.222 1.00 59.03 88 SER A O 1
ATOM 697 N N . THR A 1 89 ? 1.343 1.011 50.417 1.00 56.34 89 THR A N 1
ATOM 698 C CA . THR A 1 89 ? 1.805 1.153 51.798 1.00 56.34 89 THR A CA 1
ATOM 699 C C . THR A 1 89 ? 0.831 0.399 52.703 1.00 56.34 89 THR A C 1
ATOM 701 O O . THR A 1 89 ? -0.188 0.932 53.135 1.00 56.34 89 THR A O 1
ATOM 704 N N . SER A 1 90 ? 1.128 -0.877 52.949 1.00 57.03 90 SER A N 1
ATOM 705 C CA . SER A 1 90 ? 0.453 -1.698 53.946 1.00 57.03 90 SER A CA 1
ATOM 706 C C . SER A 1 90 ? 0.918 -1.242 55.323 1.00 57.03 90 SER A C 1
ATOM 708 O O . SER A 1 90 ? 2.012 -1.581 55.773 1.00 57.03 90 SER A O 1
ATOM 710 N N . THR A 1 91 ? 0.093 -0.428 55.975 1.00 61.44 91 THR A N 1
ATOM 711 C CA . THR A 1 91 ? 0.278 0.017 57.355 1.00 61.44 91 THR A CA 1
ATOM 712 C C . THR A 1 91 ? 0.386 -1.199 58.274 1.00 61.44 91 THR A C 1
ATOM 714 O O . THR A 1 91 ? -0.581 -1.931 58.478 1.00 61.44 91 THR A O 1
ATOM 717 N N . ALA A 1 92 ? 1.584 -1.418 58.813 1.00 64.06 92 ALA A N 1
ATOM 718 C CA . ALA A 1 92 ? 1.862 -2.426 59.822 1.00 64.06 92 ALA A CA 1
ATOM 719 C C . ALA A 1 92 ? 1.135 -2.066 61.127 1.00 64.06 92 ALA A C 1
ATOM 721 O O . ALA A 1 92 ? 1.489 -1.103 61.808 1.00 64.06 92 ALA A O 1
ATOM 722 N N . THR A 1 93 ? 0.103 -2.833 61.470 1.00 71.25 93 THR A N 1
ATOM 723 C CA . THR A 1 93 ? -0.533 -2.791 62.790 1.00 71.25 93 THR A CA 1
ATOM 724 C C . THR A 1 93 ? 0.329 -3.507 63.835 1.00 71.25 93 THR A C 1
ATOM 726 O O . THR A 1 93 ? 0.902 -4.558 63.531 1.00 71.25 93 THR A O 1
ATOM 729 N N . PRO A 1 94 ? 0.414 -2.980 65.070 1.00 74.69 94 PRO A N 1
ATOM 730 C CA . PRO A 1 94 ? 1.168 -3.605 66.149 1.00 74.69 94 PRO A CA 1
ATOM 731 C C . PRO A 1 94 ? 0.483 -4.890 66.655 1.00 74.69 94 PRO A C 1
ATOM 733 O O . PRO A 1 94 ? -0.744 -5.002 66.592 1.00 74.69 94 PRO A O 1
ATOM 736 N N . PRO A 1 95 ? 1.254 -5.850 67.196 1.00 65.88 95 PRO A N 1
ATOM 737 C CA . PRO A 1 95 ? 0.714 -7.071 67.775 1.00 65.88 95 PRO A CA 1
ATOM 738 C C . PRO A 1 95 ? 0.082 -6.764 69.141 1.00 65.88 95 PRO A C 1
ATOM 740 O O . PRO A 1 95 ? 0.777 -6.443 70.103 1.00 65.88 95 PRO A O 1
ATOM 743 N N . GLY A 1 96 ? -1.249 -6.840 69.212 1.00 67.50 96 GLY A N 1
ATOM 744 C CA . GLY A 1 96 ? -2.028 -6.778 70.453 1.00 67.50 96 GLY A CA 1
ATOM 745 C C . GLY A 1 96 ? -2.566 -8.159 70.859 1.00 67.50 96 GLY A C 1
ATOM 746 O O . GLY A 1 96 ? -2.717 -9.018 69.990 1.00 67.50 96 GLY A O 1
ATOM 747 N N . PRO A 1 97 ? -2.825 -8.406 72.157 1.00 64.56 97 PRO A N 1
ATOM 748 C CA . PRO A 1 97 ? -2.907 -9.743 72.734 1.00 64.56 97 PRO A CA 1
ATOM 749 C C . PRO A 1 97 ? -4.199 -10.479 72.382 1.00 64.56 97 PRO A C 1
ATOM 751 O O . PRO A 1 97 ? -5.283 -9.899 72.349 1.00 64.56 97 PRO A O 1
ATOM 754 N N . SER A 1 98 ? -4.048 -11.789 72.205 1.00 69.44 98 SER A N 1
ATOM 755 C CA . SER A 1 98 ? -5.105 -12.781 72.067 1.00 69.44 98 SER A CA 1
ATOM 756 C C . SER A 1 98 ? -6.145 -12.696 73.183 1.00 69.44 98 SER A C 1
ATOM 758 O O . SER A 1 98 ? -5.831 -12.941 74.348 1.00 69.44 98 SER A O 1
ATOM 760 N N . THR A 1 99 ? -7.402 -12.511 72.791 1.00 53.84 99 THR A N 1
ATOM 761 C CA . THR A 1 99 ? -8.552 -12.933 73.590 1.00 53.84 99 THR A CA 1
ATOM 762 C C . THR A 1 99 ? -9.312 -13.965 72.772 1.00 53.84 99 THR A C 1
ATOM 764 O O . THR A 1 99 ? -9.981 -13.645 71.794 1.00 53.84 99 THR A O 1
ATOM 767 N N . SER A 1 100 ? -9.142 -15.227 73.161 1.00 65.62 100 SER A N 1
ATOM 768 C CA . SER A 1 100 ? -9.967 -16.351 72.732 1.00 65.62 100 SER A CA 1
ATOM 769 C C . SER A 1 100 ? -11.351 -16.172 73.349 1.00 65.62 100 SER A C 1
ATOM 771 O O . SER A 1 100 ? -11.568 -16.560 74.494 1.00 65.62 100 SER A O 1
ATOM 773 N N . ALA A 1 101 ? -12.263 -15.552 72.608 1.00 58.88 101 ALA A N 1
ATOM 774 C CA . ALA A 1 101 ? -13.685 -15.576 72.902 1.00 58.88 101 ALA A CA 1
ATOM 775 C C . ALA A 1 101 ? -14.379 -16.387 71.803 1.00 58.88 101 ALA A C 1
ATOM 777 O O . ALA A 1 101 ? -14.113 -16.190 70.620 1.00 58.88 101 ALA A O 1
ATOM 778 N N . ASP A 1 102 ? -15.162 -17.349 72.277 1.00 61.69 102 ASP A N 1
ATOM 779 C CA . ASP A 1 102 ? -16.182 -18.180 71.638 1.00 61.69 102 ASP A CA 1
ATOM 780 C C . ASP A 1 102 ? -16.525 -17.840 70.168 1.00 61.69 102 ASP A C 1
ATOM 782 O O . ASP A 1 102 ? -16.793 -16.674 69.870 1.00 61.69 102 ASP A O 1
ATOM 786 N N . PRO A 1 103 ? -16.568 -18.819 69.236 1.00 61.03 103 PRO A N 1
ATOM 787 C CA . PRO A 1 103 ? -17.083 -18.606 67.886 1.00 61.03 103 PRO A CA 1
ATOM 788 C C . PRO A 1 103 ? -18.587 -18.308 67.943 1.00 61.03 103 PRO A C 1
ATOM 790 O O . PRO A 1 103 ? -19.434 -19.178 67.741 1.00 61.03 103 PRO A O 1
ATOM 793 N N . GLU A 1 104 ? -18.913 -17.050 68.220 1.00 57.75 104 GLU A N 1
ATOM 794 C CA . GLU A 1 104 ? -20.244 -16.489 68.090 1.00 57.75 104 GLU A CA 1
ATOM 795 C C . GLU A 1 104 ? -20.584 -16.549 66.600 1.00 57.75 104 GLU A C 1
ATOM 797 O O . GLU A 1 104 ? -20.096 -15.770 65.780 1.00 57.75 104 GLU A O 1
ATOM 802 N N . ILE A 1 105 ? -21.336 -17.590 66.236 1.00 61.25 105 ILE A N 1
ATOM 803 C CA . ILE A 1 105 ? -21.852 -17.813 64.891 1.00 61.25 105 ILE A CA 1
ATOM 804 C C . ILE A 1 105 ? -22.491 -16.488 64.477 1.00 61.25 105 ILE A C 1
ATOM 806 O O . ILE A 1 105 ? -23.450 -16.082 65.139 1.00 61.25 105 ILE A O 1
ATOM 810 N N . PRO A 1 106 ? -21.982 -15.792 63.442 1.00 63.56 106 PRO A N 1
ATOM 811 C CA . PRO A 1 106 ? -22.586 -14.553 63.001 1.00 63.56 106 PRO A CA 1
ATOM 812 C C . PRO A 1 106 ? -24.011 -14.898 62.598 1.00 63.56 106 PRO A C 1
ATOM 814 O O . PRO A 1 106 ? -24.250 -15.556 61.583 1.00 63.56 106 PRO A O 1
ATOM 817 N N . SER A 1 107 ? -24.948 -14.532 63.474 1.00 57.44 107 SER A N 1
ATOM 818 C CA . SER A 1 107 ? -26.371 -14.701 63.262 1.00 57.44 107 SER A CA 1
ATOM 819 C C . SER A 1 107 ? -26.657 -14.081 61.912 1.00 57.44 107 SER A C 1
ATOM 821 O O . SER A 1 107 ? -26.416 -12.891 61.700 1.00 57.44 107 SER A O 1
ATOM 823 N N . SER A 1 108 ? -27.054 -14.938 60.975 1.00 56.41 108 SER A N 1
ATOM 824 C CA . SER A 1 108 ? -27.317 -14.593 59.590 1.00 56.41 108 SER A CA 1
ATOM 825 C C . SER A 1 108 ? -28.562 -13.708 59.570 1.00 56.41 108 SER A C 1
ATOM 827 O O . SER A 1 108 ? -29.669 -14.154 59.281 1.00 56.41 108 SER A O 1
ATOM 829 N N . GLN A 1 109 ? -28.406 -12.442 59.965 1.00 55.34 109 GLN A N 1
ATOM 830 C CA . GLN A 1 109 ? -29.387 -11.409 59.706 1.00 55.34 109 GLN A CA 1
ATOM 831 C C . GLN A 1 109 ? -29.431 -11.282 58.194 1.00 55.34 109 GLN A C 1
ATOM 833 O O . GLN A 1 109 ? -28.598 -10.610 57.591 1.00 55.34 109 GLN A O 1
ATOM 838 N N . ALA A 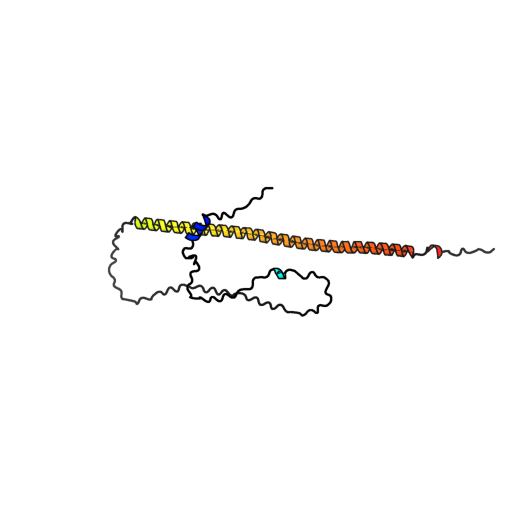1 110 ? -30.389 -11.980 57.590 1.00 60.84 110 ALA A N 1
ATOM 839 C CA . ALA A 1 110 ? -30.748 -11.856 56.195 1.00 60.84 110 ALA A CA 1
ATOM 840 C C . ALA A 1 110 ? -31.081 -10.387 55.930 1.00 60.84 110 ALA A C 1
ATOM 842 O O . ALA A 1 110 ? -32.204 -9.940 56.149 1.00 60.84 110 ALA A O 1
ATOM 843 N N . HIS A 1 111 ? -30.073 -9.610 55.537 1.00 62.06 111 HIS A N 1
ATOM 844 C CA . HIS A 1 111 ? -30.263 -8.250 55.079 1.00 62.06 111 HIS A CA 1
ATOM 845 C C . HIS A 1 111 ? -31.123 -8.367 53.826 1.00 62.06 111 HIS A C 1
ATOM 847 O O . HIS A 1 111 ? -30.670 -8.970 52.846 1.00 62.06 111 HIS A O 1
ATOM 853 N N . PRO A 1 112 ? -32.379 -7.890 53.852 1.00 72.00 112 PRO A N 1
ATOM 854 C CA . PRO A 1 112 ? -33.225 -7.977 52.682 1.00 72.00 112 PRO A CA 1
ATOM 855 C C . PRO A 1 112 ? -32.505 -7.223 51.571 1.00 72.00 112 PRO A C 1
ATOM 857 O O . PRO A 1 112 ? -32.209 -6.035 51.709 1.00 72.00 112 PRO A O 1
ATOM 860 N N . ILE A 1 113 ? -32.165 -7.936 50.496 1.00 78.12 113 ILE A N 1
ATOM 861 C CA . ILE A 1 113 ? -31.599 -7.330 49.296 1.00 78.12 113 ILE A CA 1
ATOM 862 C C . ILE A 1 113 ? -32.603 -6.268 48.860 1.00 78.12 113 ILE A C 1
ATOM 864 O O . ILE A 1 113 ? -33.710 -6.579 48.417 1.00 78.12 113 ILE A O 1
ATOM 868 N N . THR A 1 114 ? -32.251 -5.002 49.053 1.00 85.62 114 THR A N 1
ATOM 869 C CA . THR A 1 114 ? -33.144 -3.905 48.704 1.00 85.62 114 THR A CA 1
ATOM 870 C C . THR A 1 114 ? -33.181 -3.783 47.182 1.00 85.62 114 THR A C 1
ATOM 872 O O . THR A 1 114 ? -32.165 -3.941 46.502 1.00 85.62 114 THR A O 1
ATOM 875 N N . ALA A 1 115 ? -34.351 -3.475 46.615 1.00 89.50 115 ALA A N 1
ATOM 876 C CA . ALA A 1 115 ? -34.514 -3.277 45.168 1.00 89.50 115 ALA A CA 1
ATOM 877 C C . ALA A 1 115 ? -33.540 -2.227 44.587 1.00 89.50 115 ALA A C 1
ATOM 879 O O . ALA A 1 115 ? -33.172 -2.280 43.410 1.00 89.50 115 ALA A O 1
ATOM 880 N N . HIS A 1 116 ? -33.078 -1.300 45.433 1.00 90.12 116 HIS A N 1
ATOM 881 C CA . HIS A 1 116 ? -32.060 -0.314 45.096 1.00 90.12 116 HIS A CA 1
ATOM 882 C C . HIS A 1 116 ? -30.704 -0.955 44.756 1.00 90.12 116 HIS A C 1
ATOM 884 O O . HIS A 1 116 ? -30.125 -0.621 43.723 1.00 90.12 116 HIS A O 1
ATOM 890 N N . LEU A 1 117 ? -30.228 -1.921 45.556 1.00 92.31 117 LEU A N 1
ATOM 891 C CA . LEU A 1 117 ? -28.952 -2.606 45.308 1.00 92.31 117 LEU A CA 1
ATOM 892 C C . LEU A 1 117 ? -28.975 -3.397 43.998 1.00 92.31 117 LEU A C 1
ATOM 894 O O . LEU A 1 117 ? -28.010 -3.360 43.238 1.00 92.31 117 LEU A O 1
ATOM 898 N N . LEU A 1 118 ? -30.095 -4.061 43.694 1.00 94.44 118 LEU A N 1
ATOM 899 C CA . LEU A 1 118 ? -30.268 -4.764 42.419 1.00 94.44 118 LEU A CA 1
ATOM 900 C C . LEU A 1 118 ? -30.229 -3.796 41.235 1.00 94.44 118 LEU A C 1
ATOM 902 O O . LEU A 1 118 ? -29.529 -4.049 40.257 1.00 94.44 118 LEU A O 1
ATOM 906 N N . SER A 1 119 ? -30.925 -2.662 41.340 1.00 95.81 119 SER A N 1
ATOM 907 C CA . SER A 1 119 ? -30.899 -1.621 40.305 1.00 95.81 119 SER A CA 1
ATOM 908 C C . SER A 1 119 ? -29.482 -1.088 40.068 1.00 95.81 119 SER A C 1
ATOM 910 O O . SER A 1 119 ? -29.054 -0.951 38.922 1.00 95.81 119 SER A O 1
ATOM 912 N N . GLN A 1 120 ? -28.723 -0.845 41.141 1.00 95.31 120 GLN A N 1
ATOM 913 C CA . GLN A 1 120 ? -27.339 -0.376 41.054 1.00 95.31 120 GLN A CA 1
ATOM 914 C C . GLN A 1 120 ? -26.411 -1.430 40.431 1.00 95.31 120 GLN A C 1
ATOM 916 O O . GLN A 1 120 ? -25.590 -1.099 39.572 1.00 95.31 120 GLN A O 1
ATOM 921 N N . ALA A 1 121 ? -26.569 -2.701 40.810 1.00 94.88 121 ALA A N 1
ATOM 922 C CA . ALA A 1 121 ? -25.806 -3.808 40.242 1.00 94.88 121 ALA A CA 1
ATOM 923 C C . ALA A 1 121 ? -26.080 -3.970 38.739 1.00 94.88 121 ALA A C 1
ATOM 925 O O . ALA A 1 121 ? -25.140 -4.069 37.951 1.00 94.88 121 ALA A O 1
ATOM 926 N N . LEU A 1 122 ? -27.348 -3.917 38.320 1.00 97.06 122 LEU A N 1
ATOM 927 C CA . LEU A 1 122 ? -27.731 -3.999 36.908 1.00 97.06 122 LEU A CA 1
ATOM 928 C C . LEU A 1 122 ? -27.180 -2.825 36.091 1.00 97.06 122 LEU A C 1
ATOM 930 O O . LEU A 1 122 ? -26.682 -3.032 34.983 1.00 97.06 122 LEU A O 1
ATOM 934 N N . LEU A 1 123 ? -27.210 -1.607 36.640 1.00 97.06 123 LEU A N 1
ATOM 935 C CA . LEU A 1 123 ? -26.632 -0.434 35.984 1.00 97.06 123 LEU A CA 1
ATOM 936 C C . LEU A 1 123 ? -25.115 -0.585 35.792 1.00 97.06 123 LEU A C 1
ATOM 938 O O . LEU A 1 123 ? -24.599 -0.308 34.708 1.00 97.06 123 LEU A O 1
ATOM 942 N N . SER A 1 124 ? -24.413 -1.070 36.821 1.00 97.62 124 SER A N 1
ATOM 943 C CA . SER A 1 124 ? -22.972 -1.341 36.768 1.00 97.62 124 SER A CA 1
ATOM 944 C C . SER A 1 124 ? -22.627 -2.393 35.708 1.00 97.62 124 SER A C 1
ATOM 946 O O . SER A 1 124 ? -21.753 -2.165 34.869 1.00 97.62 124 SER A O 1
ATOM 948 N N . ILE A 1 125 ? -23.372 -3.505 35.675 1.00 97.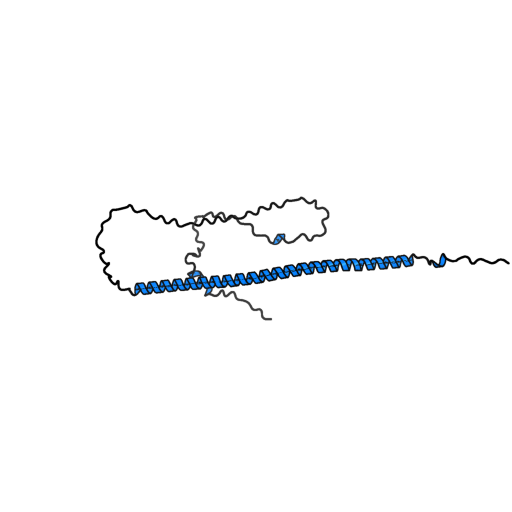44 125 ILE A N 1
ATOM 949 C CA . ILE A 1 125 ? -23.204 -4.570 34.674 1.00 97.44 125 ILE A CA 1
ATOM 950 C C . ILE A 1 125 ? -23.424 -4.025 33.262 1.00 97.44 125 ILE A C 1
ATOM 952 O O . ILE A 1 125 ? -22.618 -4.294 32.371 1.00 97.44 125 ILE A O 1
ATOM 956 N N . ASN A 1 126 ? -24.476 -3.230 33.050 1.00 97.19 126 ASN A N 1
ATOM 957 C CA . ASN A 1 126 ? -24.752 -2.648 31.741 1.00 97.19 126 ASN A CA 1
ATOM 958 C C . ASN A 1 126 ? -23.610 -1.728 31.285 1.00 97.19 126 ASN A C 1
ATOM 960 O O . ASN A 1 126 ? -23.125 -1.858 30.163 1.00 97.19 126 ASN A O 1
ATOM 964 N N . ASN A 1 127 ? -23.116 -0.850 32.161 1.00 97.00 127 ASN A N 1
ATOM 965 C CA . ASN A 1 127 ? -21.986 0.023 31.842 1.00 97.00 127 ASN A CA 1
ATOM 966 C C . ASN A 1 127 ? -20.710 -0.774 31.505 1.00 97.00 127 ASN A C 1
ATOM 968 O O . ASN A 1 127 ? -19.999 -0.467 30.542 1.00 97.00 127 ASN A O 1
ATOM 972 N N . TRP A 1 128 ? -20.435 -1.838 32.264 1.00 97.31 128 TRP A N 1
ATOM 973 C CA . TRP A 1 128 ? -19.297 -2.716 32.003 1.00 97.31 128 TRP A CA 1
ATOM 974 C C . TRP A 1 128 ? -19.427 -3.435 30.656 1.00 97.31 128 TRP A C 1
ATOM 976 O O . TRP A 1 128 ? -18.478 -3.450 29.873 1.00 97.31 128 TRP A O 1
ATOM 986 N N . MET A 1 129 ? -20.616 -3.952 30.338 1.00 98.38 129 MET A N 1
ATOM 987 C CA . MET A 1 129 ? -20.906 -4.605 29.061 1.00 98.38 129 MET A CA 1
ATOM 988 C C . MET A 1 129 ? -20.741 -3.645 27.875 1.00 98.38 129 MET A C 1
ATOM 990 O O . MET A 1 129 ? -20.116 -4.006 26.877 1.00 98.38 129 MET A O 1
ATOM 994 N N . GLN A 1 130 ? -21.225 -2.405 27.992 1.00 96.81 130 GLN A N 1
ATOM 995 C CA . GLN A 1 130 ? -21.033 -1.371 26.967 1.00 96.81 130 GLN A CA 1
ATOM 996 C C . GLN A 1 130 ? -19.550 -1.041 26.769 1.00 96.81 130 GLN A C 1
ATOM 998 O O . GLN A 1 130 ? -19.059 -0.976 25.640 1.00 96.81 130 GLN A O 1
ATOM 1003 N N . THR A 1 131 ? -18.804 -0.912 27.868 1.00 96.88 131 THR A N 1
ATOM 1004 C CA . THR A 1 131 ? -17.357 -0.669 27.828 1.00 96.88 131 THR A CA 1
ATOM 1005 C C . THR A 1 131 ? -16.612 -1.826 27.157 1.00 96.88 131 THR A C 1
ATOM 1007 O O . THR A 1 131 ? -15.740 -1.596 26.316 1.00 96.88 131 THR A O 1
ATOM 1010 N N . ALA A 1 132 ? -16.955 -3.072 27.490 1.00 96.38 132 ALA A N 1
ATOM 1011 C CA . ALA A 1 132 ? -16.358 -4.262 26.891 1.00 96.38 132 ALA A CA 1
ATOM 1012 C C . ALA A 1 132 ? -16.666 -4.360 25.387 1.00 96.38 132 ALA A C 1
ATOM 1014 O O . ALA A 1 132 ? -15.757 -4.593 24.590 1.00 96.38 132 ALA A O 1
ATOM 1015 N N . SER A 1 133 ? -17.917 -4.104 24.992 1.00 97.94 133 SER A N 1
ATOM 1016 C CA . SER A 1 133 ? -18.346 -4.076 23.589 1.00 97.94 133 SER A CA 1
ATOM 1017 C C . SER A 1 133 ? -17.577 -3.027 22.777 1.00 97.94 133 SER A C 1
ATOM 1019 O O . SER A 1 133 ? -17.025 -3.326 21.715 1.00 97.94 133 SER A O 1
ATOM 1021 N N . SER A 1 134 ? -17.434 -1.815 23.324 1.00 97.25 134 SER A N 1
ATOM 1022 C CA . SER A 1 134 ? -16.658 -0.738 22.701 1.00 97.25 134 SER A CA 1
ATOM 1023 C C . SER A 1 134 ? -15.188 -1.131 22.497 1.00 97.25 134 SER A C 1
ATOM 1025 O O . SER A 1 134 ? -14.653 -1.007 21.393 1.00 97.25 134 SER A O 1
ATOM 1027 N N . LYS A 1 135 ? -14.544 -1.717 23.518 1.00 97.69 135 LYS A N 1
ATOM 1028 C CA . LYS A 1 135 ? -13.156 -2.203 23.418 1.00 97.69 135 LYS A CA 1
ATOM 1029 C C . LYS A 1 135 ? -12.991 -3.299 22.360 1.00 97.69 135 LYS A C 1
ATOM 1031 O O . LYS A 1 135 ? -12.025 -3.265 21.599 1.00 97.69 135 LYS A O 1
ATOM 1036 N N . LEU A 1 136 ? -13.929 -4.242 22.268 1.00 97.56 136 LEU A N 1
ATOM 1037 C CA . LEU A 1 136 ? -13.908 -5.296 21.245 1.00 97.56 136 LEU A CA 1
ATOM 1038 C C . LEU A 1 136 ? -14.053 -4.733 19.824 1.00 97.56 136 LEU A C 1
ATOM 1040 O O . LEU A 1 136 ? -13.373 -5.196 18.904 1.00 97.56 136 LEU A O 1
ATOM 1044 N N . SER A 1 137 ? -14.889 -3.710 19.643 1.00 97.88 137 SER A N 1
ATOM 1045 C CA . SER A 1 137 ? -15.034 -3.013 18.360 1.00 97.88 137 SER A CA 1
ATOM 1046 C C . SER A 1 137 ? -13.729 -2.329 17.926 1.00 97.88 137 SER A C 1
ATOM 1048 O O . SER A 1 137 ? -13.291 -2.475 16.778 1.00 97.88 137 SER A O 1
ATOM 1050 N N . ILE A 1 138 ? -13.041 -1.665 18.863 1.00 97.62 138 ILE A N 1
ATOM 1051 C CA . ILE A 1 138 ? -11.733 -1.039 18.612 1.00 97.62 138 ILE A CA 1
ATOM 1052 C C . ILE A 1 138 ? -10.698 -2.096 18.210 1.00 97.62 138 ILE A C 1
ATOM 1054 O O . ILE A 1 138 ? -10.037 -1.941 17.184 1.00 97.62 138 ILE A O 1
ATOM 1058 N N . LEU A 1 139 ? -10.599 -3.201 18.956 1.00 98.00 139 LEU A N 1
ATOM 1059 C CA . LEU A 1 139 ? -9.675 -4.300 18.646 1.00 98.00 139 LEU A CA 1
ATOM 1060 C C . LEU A 1 139 ? -9.942 -4.911 17.265 1.00 98.00 139 LEU A C 1
ATOM 1062 O O . LEU A 1 139 ? -9.014 -5.176 16.501 1.00 98.00 139 LEU A O 1
ATOM 1066 N N . THR A 1 140 ? -11.216 -5.087 16.914 1.00 97.31 140 THR A N 1
ATOM 1067 C CA . THR A 1 140 ? -11.618 -5.592 15.595 1.00 97.31 140 THR A CA 1
ATOM 1068 C C . THR A 1 140 ? -11.191 -4.638 14.480 1.00 97.31 140 THR A C 1
ATOM 1070 O O . THR A 1 140 ? -10.703 -5.073 13.436 1.00 97.31 140 THR A O 1
ATOM 1073 N N . THR A 1 141 ? -11.333 -3.331 14.701 1.00 97.62 141 THR A N 1
ATOM 1074 C CA . THR A 1 141 ? -10.908 -2.302 13.744 1.00 97.62 141 THR A CA 1
ATOM 1075 C C . THR A 1 141 ? -9.387 -2.278 13.590 1.00 97.62 141 THR A C 1
ATOM 1077 O O . THR A 1 141 ? -8.889 -2.281 12.466 1.00 97.62 141 THR A O 1
ATOM 1080 N N . MET A 1 142 ? -8.640 -2.351 14.696 1.00 98.12 142 MET A N 1
ATOM 1081 C CA . MET A 1 142 ? -7.175 -2.438 14.674 1.00 98.12 142 MET A CA 1
ATOM 1082 C C . MET A 1 142 ? -6.684 -3.667 13.905 1.00 98.12 142 MET A C 1
ATOM 1084 O O . MET A 1 142 ? -5.762 -3.557 13.100 1.00 98.12 142 MET A O 1
ATOM 1088 N N . LYS A 1 143 ? -7.338 -4.820 14.085 1.00 98.38 143 LYS A N 1
ATOM 1089 C CA . LYS A 1 143 ? -7.018 -6.037 13.332 1.00 98.38 143 LYS A CA 1
ATOM 1090 C C . LYS A 1 143 ? -7.173 -5.832 11.821 1.00 98.38 143 LYS A C 1
ATOM 1092 O O . LYS A 1 143 ? -6.253 -6.143 11.074 1.00 98.38 143 LYS A O 1
ATOM 1097 N N . LYS A 1 144 ? -8.287 -5.240 11.374 1.00 98.06 144 LYS A N 1
ATOM 1098 C CA . LYS A 1 144 ? -8.513 -4.936 9.947 1.00 98.06 144 LYS A CA 1
ATOM 1099 C C . LYS A 1 144 ? -7.453 -3.992 9.371 1.00 98.06 144 LYS A C 1
ATOM 1101 O O . LYS A 1 144 ? -7.028 -4.171 8.230 1.00 98.06 144 LYS A O 1
ATOM 1106 N N . ILE A 1 145 ? -7.025 -2.996 10.149 1.00 98.19 145 ILE A N 1
ATOM 1107 C CA . ILE A 1 145 ? -5.951 -2.077 9.749 1.00 98.19 145 ILE A CA 1
ATOM 1108 C C . ILE A 1 145 ? -4.641 -2.847 9.564 1.00 98.19 145 ILE A C 1
ATOM 1110 O O . ILE A 1 145 ? -3.985 -2.675 8.539 1.00 98.19 145 ILE A O 1
ATOM 1114 N N . LEU A 1 146 ? -4.288 -3.728 10.502 1.00 98.38 146 LEU A N 1
ATOM 1115 C CA . LEU A 1 146 ? -3.072 -4.538 10.417 1.00 98.38 146 LEU A CA 1
ATOM 1116 C C . LEU A 1 146 ? -3.091 -5.487 9.207 1.00 98.38 146 LEU A C 1
ATOM 1118 O O . LEU A 1 146 ? -2.103 -5.584 8.480 1.00 98.38 146 LEU A O 1
ATOM 1122 N N . ASP A 1 147 ? -4.230 -6.133 8.948 1.00 97.62 147 ASP A N 1
ATOM 1123 C CA . ASP A 1 147 ? -4.405 -6.999 7.777 1.00 97.62 147 ASP A CA 1
ATOM 1124 C C . ASP A 1 147 ? -4.237 -6.203 6.468 1.00 97.62 147 ASP A C 1
ATOM 1126 O O . ASP A 1 147 ? -3.562 -6.650 5.540 1.00 97.62 147 ASP A O 1
ATOM 1130 N N . THR A 1 148 ? -4.773 -4.980 6.412 1.00 97.88 148 THR A N 1
ATOM 1131 C CA . THR A 1 148 ? -4.613 -4.078 5.257 1.00 97.88 148 THR A CA 1
ATOM 1132 C C . THR A 1 148 ? -3.158 -3.636 5.083 1.00 97.88 148 THR A C 1
ATOM 1134 O O . THR A 1 148 ? -2.642 -3.632 3.966 1.00 97.88 148 THR A O 1
ATOM 1137 N N . GLN A 1 149 ? -2.469 -3.300 6.179 1.00 97.94 149 GLN A N 1
ATOM 1138 C CA . GLN A 1 149 ? -1.051 -2.934 6.153 1.00 97.94 149 GLN A CA 1
ATOM 1139 C C . GLN A 1 149 ? -0.194 -4.062 5.582 1.00 97.94 149 GLN A C 1
ATOM 1141 O O . GLN A 1 149 ? 0.661 -3.799 4.741 1.00 97.94 149 GLN A O 1
ATOM 1146 N N . LYS A 1 150 ? -0.468 -5.313 5.968 1.00 98.38 150 LYS A N 1
ATOM 1147 C CA . LYS A 1 150 ? 0.236 -6.484 5.437 1.00 98.38 150 LYS A CA 1
ATOM 1148 C C . LYS A 1 150 ? 0.101 -6.590 3.914 1.00 98.38 150 LYS A C 1
ATOM 1150 O O . LYS A 1 150 ? 1.108 -6.702 3.222 1.00 98.38 150 LYS A O 1
ATOM 1155 N N . VAL A 1 151 ? -1.122 -6.478 3.389 1.00 98.50 151 VAL A N 1
ATOM 1156 C CA . VAL A 1 151 ? -1.376 -6.519 1.936 1.00 98.50 151 VAL A CA 1
ATOM 1157 C C . VAL A 1 151 ? -0.637 -5.392 1.206 1.00 98.50 151 VAL A C 1
ATOM 1159 O O . VAL A 1 151 ? -0.045 -5.619 0.151 1.00 98.50 151 VAL A O 1
ATOM 1162 N N . LEU A 1 152 ? -0.623 -4.181 1.773 1.00 98.38 152 LEU A N 1
ATOM 1163 C CA . LEU A 1 152 ? 0.111 -3.049 1.202 1.00 98.38 152 LEU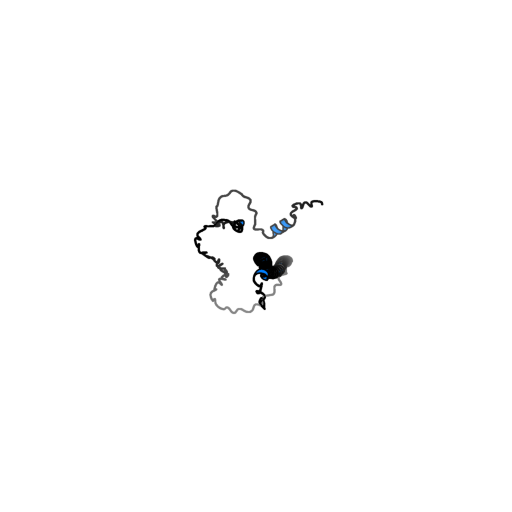 A CA 1
ATOM 1164 C C . LEU A 1 152 ? 1.627 -3.285 1.201 1.00 98.38 152 LEU A C 1
ATOM 1166 O O . LEU A 1 152 ? 2.288 -2.978 0.209 1.00 98.38 152 LEU A O 1
ATOM 1170 N N . THR A 1 153 ? 2.187 -3.846 2.275 1.00 98.25 153 THR A N 1
ATOM 1171 C CA . THR A 1 153 ? 3.612 -4.199 2.346 1.00 98.25 153 THR A CA 1
ATOM 1172 C C . THR A 1 153 ? 3.995 -5.203 1.259 1.00 98.25 153 THR A C 1
ATOM 1174 O O . THR A 1 153 ? 4.983 -4.985 0.553 1.00 98.25 153 THR A O 1
ATOM 1177 N N . ASP A 1 154 ? 3.190 -6.248 1.065 1.00 98.06 154 ASP A N 1
ATOM 1178 C CA . ASP A 1 154 ? 3.429 -7.263 0.035 1.00 98.06 154 ASP A CA 1
ATOM 1179 C C . ASP A 1 154 ? 3.351 -6.661 -1.382 1.00 98.06 154 ASP A C 1
ATOM 1181 O O . ASP A 1 154 ? 4.204 -6.931 -2.235 1.00 98.06 154 ASP A O 1
ATOM 1185 N N . ALA A 1 155 ? 2.385 -5.769 -1.628 1.00 98.00 155 ALA A N 1
ATOM 1186 C CA . ALA A 1 155 ? 2.251 -5.062 -2.901 1.00 98.00 155 ALA A CA 1
ATOM 1187 C C . ALA A 1 155 ? 3.461 -4.155 -3.200 1.00 98.00 155 ALA A C 1
ATOM 1189 O O . ALA A 1 155 ? 3.980 -4.151 -4.320 1.00 98.00 155 ALA A O 1
ATOM 1190 N N . VAL A 1 156 ? 3.961 -3.421 -2.199 1.00 98.38 156 VAL A N 1
ATOM 1191 C CA . VAL A 1 156 ? 5.166 -2.583 -2.335 1.00 98.38 156 VAL A CA 1
ATOM 1192 C C . VAL A 1 156 ? 6.400 -3.436 -2.637 1.00 98.38 156 VAL A C 1
ATOM 1194 O O . VAL A 1 156 ? 7.204 -3.069 -3.500 1.00 98.38 156 VAL A O 1
ATOM 1197 N N . ALA A 1 157 ? 6.548 -4.590 -1.981 1.00 98.00 157 ALA A N 1
ATOM 1198 C CA . ALA A 1 157 ? 7.643 -5.519 -2.249 1.00 98.00 157 ALA A CA 1
ATOM 1199 C C . ALA A 1 157 ? 7.594 -6.057 -3.693 1.00 98.00 157 ALA A C 1
ATOM 1201 O O . ALA A 1 157 ? 8.607 -6.023 -4.399 1.00 98.00 157 ALA A O 1
ATOM 1202 N N . SER A 1 158 ? 6.410 -6.466 -4.160 1.00 98.62 158 SER A N 1
ATOM 1203 C CA . SER A 1 158 ? 6.181 -6.922 -5.538 1.00 98.62 158 SER A CA 1
ATOM 1204 C C . SER A 1 158 ? 6.506 -5.837 -6.578 1.00 98.62 158 SER A C 1
ATOM 1206 O O . SER A 1 158 ? 7.216 -6.084 -7.560 1.00 98.62 158 SER A O 1
ATOM 1208 N N . HIS A 1 159 ? 6.076 -4.595 -6.338 1.00 98.31 159 HIS A N 1
ATOM 1209 C CA . HIS A 1 159 ? 6.376 -3.478 -7.234 1.00 98.31 159 HIS A CA 1
ATOM 1210 C C . HIS A 1 159 ? 7.881 -3.161 -7.269 1.00 98.31 159 HIS A C 1
ATOM 1212 O O . HIS A 1 159 ? 8.453 -2.977 -8.344 1.00 98.31 159 HIS A O 1
ATOM 1218 N N . SER A 1 160 ? 8.558 -3.178 -6.116 1.00 98.19 160 SER A N 1
ATOM 1219 C CA . SER A 1 160 ? 10.015 -3.000 -6.034 1.00 98.19 160 SER A CA 1
ATOM 1220 C C . SER A 1 160 ? 10.773 -4.046 -6.860 1.00 98.19 160 SER A C 1
ATOM 1222 O O . SER A 1 160 ? 11.749 -3.722 -7.543 1.00 98.19 160 SER A O 1
ATOM 1224 N N . GLN A 1 161 ? 10.308 -5.298 -6.860 1.00 98.56 161 GLN A N 1
ATOM 1225 C CA . GLN A 1 161 ? 10.869 -6.354 -7.701 1.00 98.56 161 GLN A CA 1
ATOM 1226 C C . GLN A 1 161 ? 10.653 -6.078 -9.196 1.00 98.56 161 GLN A C 1
ATOM 1228 O O . GLN A 1 161 ? 11.612 -6.151 -9.966 1.00 98.56 161 GLN A O 1
ATOM 1233 N N . SER A 1 162 ? 9.438 -5.693 -9.588 1.00 98.06 162 SER A N 1
ATOM 1234 C CA . SER A 1 162 ? 9.104 -5.363 -10.982 1.00 98.06 162 SER A CA 1
ATOM 1235 C C . SER A 1 162 ? 9.942 -4.190 -11.509 1.00 98.06 162 SER A C 1
ATOM 1237 O O . SER A 1 162 ? 10.459 -4.230 -12.625 1.00 98.06 162 SER A O 1
ATOM 1239 N N . LEU A 1 163 ? 10.174 -3.168 -10.680 1.00 98.19 163 LEU A N 1
ATOM 1240 C CA . LEU A 1 163 ? 11.021 -2.026 -11.031 1.00 98.19 163 LEU A CA 1
ATOM 1241 C C . LEU A 1 163 ? 12.489 -2.436 -11.241 1.00 98.19 163 LEU A C 1
ATOM 1243 O O . LEU A 1 163 ? 13.149 -1.953 -12.165 1.00 98.19 163 LEU A O 1
ATOM 1247 N N . LYS A 1 164 ? 13.010 -3.352 -10.412 1.00 98.44 164 LYS A N 1
ATOM 1248 C CA . LYS A 1 164 ? 14.363 -3.911 -10.588 1.00 98.44 164 LYS A CA 1
ATOM 1249 C C . LYS A 1 164 ? 14.488 -4.682 -11.899 1.00 98.44 164 LYS A C 1
ATOM 1251 O O . LYS A 1 164 ? 15.534 -4.609 -12.542 1.00 98.44 164 LYS A O 1
ATOM 1256 N N . GLU A 1 165 ? 13.455 -5.419 -12.291 1.00 98.56 165 GLU A N 1
ATOM 1257 C CA . GLU A 1 165 ? 13.423 -6.143 -13.562 1.00 98.56 165 GLU A CA 1
ATOM 1258 C C . GLU A 1 165 ? 13.389 -5.188 -14.758 1.00 98.56 165 GLU A C 1
ATOM 1260 O O . GLU A 1 165 ? 14.243 -5.286 -15.641 1.00 98.56 165 GLU A O 1
ATOM 1265 N N . LEU A 1 166 ? 12.521 -4.174 -14.719 1.00 98.25 166 LEU A N 1
ATOM 1266 C CA . LEU A 1 166 ? 12.455 -3.134 -15.746 1.00 98.25 166 LEU A CA 1
ATOM 1267 C C . LEU A 1 166 ? 13.804 -2.420 -15.938 1.00 98.25 166 LEU A C 1
ATOM 1269 O O . LEU A 1 166 ? 14.243 -2.198 -17.067 1.00 98.25 166 LEU A O 1
ATOM 1273 N N . ALA A 1 167 ? 14.506 -2.105 -14.846 1.00 98.31 167 ALA A N 1
ATOM 1274 C CA . ALA A 1 167 ? 15.831 -1.491 -14.911 1.00 98.31 167 ALA A CA 1
ATOM 1275 C C . ALA A 1 167 ? 16.868 -2.389 -15.615 1.00 98.31 167 ALA A C 1
ATOM 1277 O O . ALA A 1 167 ? 17.728 -1.888 -16.349 1.00 98.31 167 ALA A O 1
ATOM 1278 N N . ARG A 1 168 ? 16.792 -3.715 -15.425 1.00 98.25 168 ARG A N 1
ATOM 1279 C CA . ARG A 1 168 ? 17.665 -4.678 -16.119 1.00 98.25 168 ARG A CA 1
ATOM 1280 C C . ARG A 1 168 ? 17.346 -4.742 -17.609 1.00 98.25 168 ARG A C 1
ATOM 1282 O O . ARG A 1 168 ? 18.278 -4.704 -18.410 1.00 98.25 168 ARG A O 1
ATOM 1289 N N . GLU A 1 169 ? 16.071 -4.787 -17.982 1.00 98.25 169 GLU A N 1
ATOM 1290 C CA . GLU A 1 169 ? 15.656 -4.803 -19.390 1.00 98.25 169 GLU A CA 1
ATOM 1291 C C . GLU A 1 169 ? 16.047 -3.514 -20.115 1.00 98.25 169 GLU A C 1
ATOM 1293 O O . GLU A 1 169 ? 16.652 -3.552 -21.187 1.00 98.25 169 GLU A O 1
ATOM 1298 N N . HIS A 1 170 ? 15.840 -2.360 -19.483 1.00 98.00 170 HIS A N 1
ATOM 1299 C CA . HIS A 1 170 ? 16.288 -1.082 -20.028 1.00 98.00 170 HIS A CA 1
ATOM 1300 C C . HIS A 1 170 ? 17.813 -1.040 -20.241 1.00 98.00 170 HIS A C 1
ATOM 1302 O O . HIS A 1 170 ? 18.296 -0.545 -21.263 1.00 98.00 170 HIS A O 1
ATOM 1308 N N . LYS A 1 171 ? 18.596 -1.618 -19.316 1.00 97.88 171 LYS A N 1
ATOM 1309 C CA . LYS A 1 171 ? 20.050 -1.761 -19.491 1.00 97.88 171 LYS A CA 1
ATOM 1310 C C . LYS A 1 171 ? 20.388 -2.623 -20.713 1.00 97.88 171 LYS A C 1
ATOM 1312 O O . LYS A 1 171 ? 21.271 -2.237 -21.477 1.00 97.88 171 LYS A O 1
ATOM 1317 N N . LYS A 1 172 ? 19.700 -3.751 -20.925 1.00 97.19 172 LYS A N 1
ATOM 1318 C CA . LYS A 1 172 ? 19.903 -4.614 -22.106 1.00 97.19 172 LYS A CA 1
ATOM 1319 C C . LYS A 1 172 ? 19.578 -3.877 -23.406 1.00 97.19 172 LYS A C 1
ATOM 1321 O O . LYS A 1 172 ? 20.393 -3.892 -24.326 1.00 97.19 172 LYS A O 1
ATOM 1326 N N . LEU A 1 173 ? 18.441 -3.179 -23.458 1.00 95.00 173 LEU A N 1
ATOM 1327 C CA . LEU A 1 173 ? 18.025 -2.382 -24.618 1.00 95.00 173 LEU A CA 1
ATOM 1328 C C . LEU A 1 173 ? 19.079 -1.341 -25.006 1.00 95.00 173 LEU A C 1
ATOM 1330 O O . LEU A 1 173 ? 19.432 -1.235 -26.180 1.00 95.00 173 LEU A O 1
ATOM 1334 N N . ARG A 1 174 ? 19.656 -0.636 -24.025 1.00 95.12 174 ARG A N 1
ATOM 1335 C CA . ARG A 1 174 ? 20.730 0.338 -24.272 1.00 95.12 174 ARG A CA 1
ATOM 1336 C C . ARG A 1 174 ? 21.965 -0.301 -24.915 1.00 95.12 174 ARG A C 1
ATOM 1338 O O . ARG A 1 174 ? 22.532 0.272 -25.842 1.00 95.12 174 ARG A O 1
ATOM 1345 N N . MET A 1 175 ? 22.371 -1.483 -24.447 1.00 95.12 175 MET A N 1
ATOM 1346 C CA . MET A 1 175 ? 23.521 -2.200 -25.015 1.00 95.12 175 MET A CA 1
ATOM 1347 C C . MET A 1 175 ? 23.244 -2.650 -26.455 1.00 95.12 175 MET A C 1
ATOM 1349 O O . MET A 1 175 ? 24.102 -2.500 -27.323 1.00 95.12 175 MET A O 1
ATOM 1353 N N . MET A 1 176 ? 22.029 -3.133 -26.736 1.00 94.56 176 MET A N 1
ATOM 1354 C CA . MET A 1 176 ? 21.627 -3.514 -28.095 1.00 94.56 176 MET A CA 1
ATOM 1355 C C . MET A 1 176 ? 21.571 -2.310 -29.043 1.00 94.56 176 MET A C 1
ATOM 1357 O O . MET A 1 176 ? 22.016 -2.403 -30.185 1.00 94.56 176 MET A O 1
ATOM 1361 N N . GLN A 1 177 ? 21.077 -1.160 -28.579 1.00 91.56 177 GLN A N 1
ATOM 1362 C CA . GLN A 1 177 ? 21.043 0.061 -29.383 1.00 91.56 177 GLN A CA 1
ATOM 1363 C C . GLN A 1 177 ? 22.454 0.560 -29.722 1.00 91.56 177 GLN A C 1
ATOM 1365 O O . GLN A 1 177 ? 22.712 0.893 -30.877 1.00 91.56 177 GLN A O 1
ATOM 1370 N N . ALA A 1 178 ? 23.378 0.547 -28.754 1.00 86.50 178 ALA A N 1
ATOM 1371 C CA . ALA A 1 178 ? 24.776 0.909 -28.994 1.00 86.50 178 ALA A CA 1
ATOM 1372 C C . ALA A 1 178 ? 25.430 0.002 -30.053 1.00 86.50 178 ALA A C 1
ATOM 1374 O O . ALA A 1 178 ? 26.127 0.491 -30.939 1.00 86.50 178 ALA A O 1
ATOM 1375 N N . SER A 1 179 ? 25.138 -1.303 -30.018 1.00 89.25 179 SER A N 1
ATOM 1376 C CA . SER A 1 179 ? 25.602 -2.251 -31.038 1.00 89.25 179 SER A CA 1
ATOM 1377 C C . SER A 1 179 ? 24.992 -1.988 -32.419 1.00 89.25 179 SER A C 1
ATOM 1379 O O . SER A 1 179 ? 25.666 -2.166 -33.429 1.00 89.25 179 SER A O 1
ATOM 1381 N N . LYS A 1 180 ? 23.731 -1.551 -32.502 1.00 90.12 180 LYS A N 1
ATOM 1382 C CA . LYS A 1 180 ? 23.099 -1.232 -33.791 1.00 90.12 180 LYS A CA 1
ATOM 1383 C C . LYS A 1 180 ? 23.730 -0.003 -34.445 1.00 90.12 180 LYS A C 1
ATOM 1385 O O . LYS A 1 180 ? 23.927 0.002 -35.658 1.00 90.12 180 LYS A O 1
ATOM 1390 N N . GLU A 1 181 ? 24.042 1.023 -33.658 1.00 86.94 181 GLU A N 1
ATOM 1391 C CA . GLU A 1 181 ? 24.713 2.221 -34.169 1.00 86.94 181 GLU A CA 1
ATOM 1392 C C . GLU A 1 181 ? 26.156 1.922 -34.597 1.00 86.94 181 GLU A C 1
ATOM 1394 O O . GLU A 1 181 ? 26.559 2.353 -35.676 1.00 86.94 181 GLU A O 1
ATOM 1399 N N . SER A 1 182 ? 26.908 1.101 -33.849 1.00 79.88 182 SER A N 1
ATOM 1400 C CA . SER A 1 182 ? 28.262 0.707 -34.270 1.00 79.88 182 SER A CA 1
ATOM 1401 C C . SER A 1 182 ? 28.265 -0.077 -35.585 1.00 79.88 182 SER A C 1
ATOM 1403 O O . SER A 1 182 ? 29.124 0.157 -36.431 1.00 79.88 182 SER A O 1
ATOM 1405 N N . VAL A 1 183 ? 27.267 -0.939 -35.813 1.00 88.69 183 VAL A N 1
ATOM 1406 C CA . VAL A 1 183 ? 27.098 -1.650 -37.092 1.00 88.69 183 VAL A CA 1
ATOM 1407 C C . VAL A 1 183 ? 26.841 -0.685 -38.252 1.00 88.69 183 VAL A C 1
ATOM 1409 O O . VAL A 1 183 ? 27.339 -0.921 -39.350 1.00 88.69 183 VAL A O 1
ATOM 1412 N N . LYS A 1 184 ? 26.087 0.404 -38.047 1.00 93.81 184 LYS A N 1
ATOM 1413 C CA . LYS A 1 184 ? 25.879 1.413 -39.100 1.00 93.81 184 LYS A CA 1
ATOM 1414 C C . LYS A 1 184 ? 27.178 2.133 -39.454 1.00 93.81 184 LYS A C 1
ATOM 1416 O O . LYS A 1 184 ? 27.462 2.272 -40.637 1.00 93.81 184 LYS A O 1
ATOM 1421 N N . VAL A 1 185 ? 27.964 2.540 -38.452 1.00 91.69 185 VAL A N 1
ATOM 1422 C CA . VAL A 1 185 ? 29.271 3.186 -38.673 1.00 91.69 185 VAL A CA 1
ATOM 1423 C C . VAL A 1 185 ? 30.209 2.257 -39.446 1.00 91.69 185 VAL A C 1
ATOM 1425 O O . VAL A 1 185 ? 30.761 2.660 -40.464 1.00 91.69 185 VAL A O 1
ATOM 1428 N N . LEU A 1 186 ? 30.290 0.985 -39.042 1.00 91.75 186 LEU A N 1
ATOM 1429 C CA . LEU A 1 186 ? 31.089 -0.031 -39.734 1.00 91.75 186 LEU A CA 1
ATOM 1430 C C . LEU A 1 186 ? 30.697 -0.208 -41.206 1.00 91.75 186 LEU A C 1
ATOM 1432 O O . LEU A 1 186 ? 31.572 -0.383 -42.044 1.00 91.75 186 LEU A O 1
ATOM 1436 N N . ARG A 1 187 ? 29.402 -0.156 -41.546 1.00 94.38 187 ARG A N 1
ATOM 1437 C CA . ARG A 1 187 ? 28.955 -0.239 -42.949 1.00 94.38 187 ARG A CA 1
ATOM 1438 C C . ARG A 1 187 ? 29.445 0.948 -43.775 1.00 94.38 187 ARG A C 1
ATOM 1440 O O . ARG A 1 187 ? 29.945 0.735 -44.870 1.00 94.38 187 ARG A O 1
ATOM 1447 N N . VAL A 1 188 ? 29.354 2.161 -43.228 1.00 95.88 188 VAL A N 1
ATOM 1448 C CA . VAL A 1 188 ? 29.846 3.377 -43.895 1.00 95.88 188 VAL A CA 1
ATOM 1449 C C . VAL A 1 188 ? 31.357 3.303 -44.125 1.00 95.88 188 VAL A C 1
ATOM 1451 O O . VAL A 1 188 ? 31.819 3.617 -45.217 1.00 95.88 188 VAL A O 1
ATOM 1454 N N . ASP A 1 189 ? 32.129 2.847 -43.135 1.00 92.62 189 ASP A N 1
ATOM 1455 C CA . ASP A 1 189 ? 33.581 2.698 -43.287 1.00 92.62 189 ASP A CA 1
ATOM 1456 C C . ASP A 1 189 ? 33.958 1.600 -44.295 1.00 92.62 189 ASP A C 1
ATOM 1458 O O . ASP A 1 189 ? 34.897 1.778 -45.068 1.00 92.62 189 ASP A O 1
ATOM 1462 N N . VAL A 1 190 ? 33.213 0.488 -44.331 1.00 93.62 190 VAL A N 1
ATOM 1463 C CA . VAL A 1 190 ? 33.402 -0.573 -45.335 1.00 93.62 190 VAL A CA 1
ATOM 1464 C C . VAL A 1 190 ? 33.129 -0.056 -46.744 1.00 93.62 190 VAL A C 1
ATOM 1466 O O . VAL A 1 190 ? 33.881 -0.384 -47.657 1.00 93.62 190 VAL A O 1
ATOM 1469 N N . ASP A 1 191 ? 32.077 0.736 -46.940 1.00 95.12 191 ASP A N 1
ATOM 1470 C CA . ASP A 1 191 ? 31.754 1.274 -48.261 1.00 95.12 191 ASP A CA 1
ATOM 1471 C C . ASP A 1 191 ? 32.765 2.344 -48.701 1.00 95.12 191 ASP A C 1
ATOM 1473 O O . ASP A 1 191 ? 33.214 2.301 -49.844 1.00 95.12 191 ASP A O 1
ATOM 1477 N N . ARG A 1 192 ? 33.254 3.195 -47.785 1.00 93.44 192 ARG A N 1
ATOM 1478 C CA . ARG A 1 192 ? 34.355 4.134 -48.076 1.00 93.44 192 ARG A CA 1
ATOM 1479 C C . ARG A 1 192 ? 35.641 3.408 -48.492 1.00 93.44 192 ARG A C 1
ATOM 1481 O O . ARG A 1 192 ? 36.294 3.806 -49.447 1.00 93.44 192 ARG A O 1
ATOM 1488 N N . LEU A 1 193 ? 35.974 2.294 -47.834 1.00 90.38 193 LEU A N 1
ATOM 1489 C CA . LEU A 1 193 ? 37.152 1.491 -48.189 1.00 90.38 193 LEU A CA 1
ATOM 1490 C C . LEU A 1 193 ? 37.039 0.846 -49.582 1.00 90.38 193 LEU A C 1
ATOM 1492 O O . LEU A 1 193 ? 38.057 0.607 -50.226 1.00 90.38 193 LEU A O 1
ATOM 1496 N N . LYS A 1 194 ? 35.820 0.550 -50.052 1.00 89.06 194 LYS A N 1
ATOM 1497 C CA . LYS A 1 194 ? 35.598 0.040 -51.415 1.00 89.06 194 LYS A CA 1
ATOM 1498 C C . LYS A 1 194 ? 35.787 1.121 -52.474 1.00 89.06 194 LYS A C 1
ATOM 1500 O O . LYS A 1 194 ? 36.233 0.792 -53.563 1.00 89.06 194 LYS A O 1
ATOM 1505 N N . GLU A 1 195 ? 35.452 2.373 -52.167 1.00 89.94 195 GLU A N 1
ATOM 1506 C CA . GLU A 1 195 ? 35.713 3.509 -53.062 1.00 89.94 195 GLU A CA 1
ATOM 1507 C C . GLU A 1 195 ? 37.218 3.791 -53.179 1.00 89.94 195 GLU A C 1
ATOM 1509 O O . GLU A 1 195 ? 37.707 4.076 -54.270 1.00 89.94 195 GLU A O 1
ATOM 1514 N N . ASP A 1 196 ? 37.957 3.637 -52.076 1.00 84.69 196 ASP A N 1
ATOM 1515 C CA . ASP A 1 196 ? 39.410 3.841 -52.034 1.00 84.69 196 ASP A CA 1
ATOM 1516 C C . ASP A 1 196 ? 40.220 2.639 -52.569 1.00 84.69 196 ASP A C 1
ATOM 1518 O O . ASP A 1 196 ? 41.415 2.774 -52.856 1.00 84.69 196 ASP A O 1
ATOM 1522 N N . GLN A 1 197 ? 39.606 1.457 -52.732 1.00 75.38 197 GLN A N 1
ATOM 1523 C CA . GLN A 1 197 ? 40.224 0.365 -53.486 1.00 75.38 197 GLN A CA 1
ATOM 1524 C C . GLN A 1 197 ? 40.212 0.716 -54.976 1.00 75.38 197 GLN A C 1
ATOM 1526 O O . GLN A 1 197 ? 39.280 0.399 -55.714 1.00 75.38 197 GLN A O 1
ATOM 1531 N N . LEU A 1 198 ? 41.304 1.348 -55.418 1.00 65.69 198 LEU A N 1
ATOM 1532 C CA . LEU A 1 198 ? 41.726 1.358 -56.818 1.00 65.69 198 LEU A CA 1
ATOM 1533 C C . LEU A 1 198 ? 41.537 -0.048 -57.411 1.00 65.69 198 LEU A C 1
ATOM 1535 O O . LEU A 1 198 ? 41.881 -1.017 -56.725 1.00 65.69 198 LEU A O 1
ATOM 1539 N N . PRO A 1 199 ? 41.030 -0.182 -58.652 1.00 73.00 199 PRO A N 1
ATOM 1540 C CA . PRO A 1 199 ? 40.856 -1.481 -59.286 1.00 73.00 199 PRO A CA 1
ATOM 1541 C C . PRO A 1 199 ? 42.182 -2.236 -59.220 1.00 73.00 199 PRO A C 1
ATOM 1543 O O . PRO A 1 199 ? 43.144 -1.867 -59.893 1.00 73.00 199 PRO A O 1
ATOM 1546 N N . LEU A 1 200 ? 42.252 -3.271 -58.378 1.00 68.38 200 LEU A N 1
ATOM 1547 C CA . LEU A 1 200 ? 43.436 -4.130 -58.272 1.00 68.38 200 LEU A CA 1
ATOM 1548 C C . LEU A 1 200 ? 43.760 -4.786 -59.624 1.00 68.38 200 LEU A C 1
ATOM 1550 O O . LEU A 1 200 ? 44.900 -5.177 -59.861 1.00 68.38 200 LEU A O 1
ATOM 1554 N N . ASP A 1 201 ? 42.778 -4.803 -60.525 1.00 66.12 201 ASP A N 1
ATOM 1555 C CA . ASP A 1 201 ? 42.895 -5.207 -61.922 1.00 66.12 201 ASP A CA 1
ATOM 1556 C C . ASP A 1 201 ? 43.945 -4.395 -62.708 1.00 66.12 201 ASP A C 1
ATOM 1558 O O . ASP A 1 201 ? 44.515 -4.918 -63.654 1.00 66.12 201 ASP A O 1
ATOM 1562 N N . LEU A 1 202 ? 44.270 -3.156 -62.311 1.00 65.31 202 LEU A N 1
ATOM 1563 C CA . LEU A 1 202 ? 45.300 -2.336 -62.976 1.00 65.31 202 LEU A CA 1
ATOM 1564 C C . LEU A 1 202 ? 46.738 -2.635 -62.517 1.00 65.31 202 LEU A C 1
ATOM 1566 O O . LEU A 1 202 ? 47.680 -2.140 -63.131 1.00 65.31 202 LEU A O 1
ATOM 1570 N N . LEU A 1 203 ? 46.933 -3.403 -61.439 1.00 67.31 203 LEU A N 1
ATOM 1571 C CA . LEU A 1 203 ? 48.270 -3.707 -60.901 1.00 67.31 203 LEU A CA 1
ATOM 1572 C C . LEU A 1 203 ? 48.763 -5.123 -61.260 1.00 67.31 203 LEU A C 1
ATOM 1574 O O . LEU A 1 203 ? 49.918 -5.447 -61.000 1.00 67.31 203 LEU A O 1
ATOM 1578 N N . LEU A 1 204 ? 47.903 -5.960 -61.847 1.00 70.38 204 LEU A N 1
ATOM 1579 C CA . LEU A 1 204 ? 48.177 -7.358 -62.210 1.00 70.38 204 LEU A CA 1
ATOM 1580 C C . LEU A 1 204 ? 48.157 -7.591 -63.730 1.00 70.38 204 LEU A C 1
ATOM 1582 O O . LEU A 1 204 ? 47.909 -8.710 -64.178 1.00 70.38 204 LEU A O 1
ATOM 1586 N N . ASP A 1 205 ? 48.454 -6.559 -64.526 1.00 66.19 205 ASP A N 1
ATOM 1587 C CA . ASP A 1 205 ? 48.858 -6.755 -65.922 1.00 66.19 205 ASP A CA 1
ATOM 1588 C C . ASP A 1 205 ? 50.236 -7.433 -65.936 1.00 66.19 205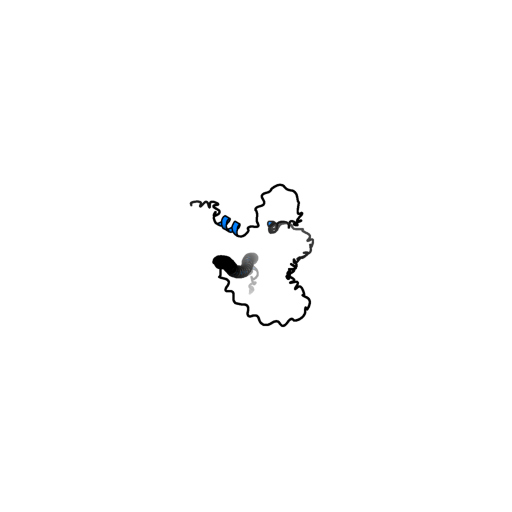 ASP A C 1
ATOM 1590 O O . ASP A 1 205 ? 51.291 -6.795 -65.905 1.00 66.19 205 ASP A O 1
ATOM 1594 N N . ASP A 1 206 ? 50.209 -8.763 -65.914 1.00 64.94 206 ASP A N 1
ATOM 1595 C CA . ASP A 1 206 ? 51.378 -9.612 -66.079 1.00 64.94 206 ASP A CA 1
ATOM 1596 C C . ASP A 1 206 ? 51.890 -9.423 -67.521 1.00 64.94 206 ASP A C 1
ATOM 1598 O O . ASP A 1 206 ? 51.142 -9.683 -68.475 1.00 64.94 206 ASP A O 1
ATOM 1602 N N . PRO A 1 207 ? 53.118 -8.912 -67.734 1.00 71.81 207 PRO A N 1
ATOM 1603 C CA . PRO A 1 207 ? 53.629 -8.676 -69.072 1.00 71.81 207 PRO A CA 1
ATOM 1604 C C . PRO A 1 207 ? 53.743 -10.015 -69.802 1.00 71.81 207 PRO A C 1
ATOM 1606 O O . PRO A 1 207 ? 54.621 -10.831 -69.522 1.00 71.81 207 PRO A O 1
ATOM 1609 N N . MET A 1 208 ? 52.838 -10.233 -70.756 1.00 71.38 208 MET A N 1
ATOM 1610 C CA . MET A 1 208 ? 52.869 -11.377 -71.663 1.00 71.38 208 MET A CA 1
ATOM 1611 C C . MET A 1 208 ? 54.274 -11.487 -72.285 1.00 71.38 208 MET A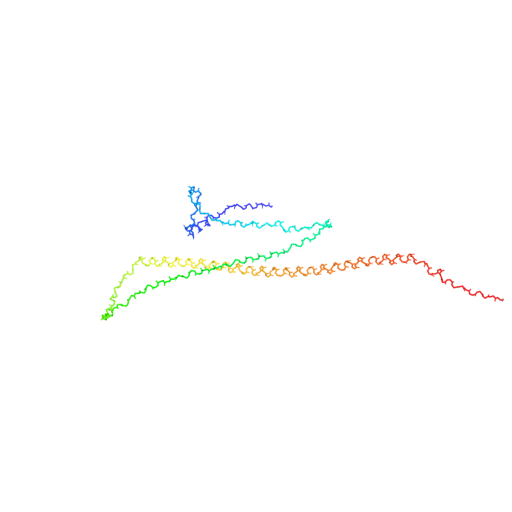 C 1
ATOM 1613 O O . MET A 1 208 ? 54.735 -10.522 -72.903 1.00 71.38 208 MET A O 1
ATOM 1617 N N . PRO A 1 209 ? 54.977 -12.626 -72.136 1.00 66.75 209 PRO A N 1
ATOM 1618 C CA . PRO A 1 209 ? 56.316 -12.782 -72.677 1.00 66.75 209 PRO A CA 1
ATOM 1619 C C . PRO A 1 209 ? 56.233 -12.813 -74.203 1.00 66.75 209 PRO A C 1
ATOM 1621 O O . PRO A 1 209 ? 55.755 -13.774 -74.807 1.00 66.75 209 PRO A O 1
ATOM 1624 N N . THR A 1 210 ? 56.698 -11.744 -74.842 1.00 68.00 210 THR A N 1
ATOM 1625 C CA . THR A 1 210 ? 56.856 -11.676 -76.291 1.00 68.00 210 THR A CA 1
ATOM 1626 C C . THR A 1 210 ? 57.923 -12.677 -76.728 1.00 68.00 210 THR A C 1
ATOM 1628 O O . THR A 1 210 ? 59.118 -12.487 -76.506 1.00 68.00 210 THR A O 1
ATOM 1631 N N . ALA A 1 211 ? 57.482 -13.761 -77.365 1.00 68.06 211 ALA A N 1
ATOM 1632 C CA . ALA A 1 211 ? 58.354 -14.671 -78.090 1.00 68.06 211 ALA A CA 1
ATOM 1633 C C . ALA A 1 211 ? 58.898 -13.952 -79.335 1.00 68.06 211 ALA A C 1
ATOM 1635 O O . ALA A 1 211 ? 58.138 -13.607 -80.242 1.00 68.06 211 ALA A O 1
ATOM 1636 N N . HIS A 1 212 ? 60.208 -13.709 -79.361 1.00 58.56 212 HIS A N 1
ATOM 1637 C CA . HIS A 1 212 ? 60.910 -13.244 -80.554 1.00 58.56 212 HIS A CA 1
ATOM 1638 C C . HIS A 1 212 ? 61.378 -14.447 -81.404 1.00 58.56 212 HIS A C 1
ATOM 1640 O O . HIS A 1 212 ? 61.879 -15.412 -80.820 1.00 58.56 212 HIS A O 1
ATOM 1646 N N . PRO A 1 213 ? 61.194 -14.405 -82.741 1.00 66.75 213 PRO A N 1
ATOM 1647 C CA . PRO A 1 213 ? 61.667 -15.418 -83.691 1.00 66.75 213 PRO A CA 1
ATOM 1648 C C . PRO A 1 213 ? 63.174 -15.346 -83.972 1.00 66.75 213 PRO A C 1
ATOM 1650 O O . PRO A 1 213 ? 63.757 -14.244 -83.840 1.00 66.75 213 PRO A O 1
#

Organism: Nicotiana tabacum (NCBI:txid4097)